Protein AF-A0A5C5RIX7-F1 (afdb_monomer_lite)

Structure (mmCIF, N/CA/C/O backbone):
data_AF-A0A5C5RIX7-F1
#
_entry.id   AF-A0A5C5RIX7-F1
#
loop_
_atom_site.group_PDB
_atom_site.id
_atom_site.type_symbol
_atom_site.label_atom_id
_atom_site.label_alt_id
_atom_site.label_comp_id
_atom_site.label_asym_id
_atom_site.label_entity_id
_atom_site.label_seq_id
_atom_site.pdbx_PDB_ins_code
_atom_site.Cartn_x
_atom_site.Cartn_y
_atom_site.Cartn_z
_atom_site.occupancy
_atom_site.B_iso_or_equiv
_atom_site.auth_seq_id
_atom_site.auth_comp_id
_atom_site.auth_asym_id
_atom_site.auth_atom_id
_atom_site.pdbx_PDB_model_num
ATOM 1 N N . MET A 1 1 ? 21.013 -7.146 -62.396 1.00 49.41 1 MET A N 1
ATOM 2 C CA . MET A 1 1 ? 21.460 -7.241 -60.988 1.00 49.41 1 MET A CA 1
ATOM 3 C C . MET A 1 1 ? 20.274 -7.700 -60.151 1.00 49.41 1 MET A C 1
ATOM 5 O O . MET A 1 1 ? 19.228 -7.069 -60.210 1.00 49.41 1 MET A O 1
ATOM 9 N N . GLY A 1 2 ? 20.377 -8.881 -59.536 1.00 48.41 2 GLY A N 1
ATOM 10 C CA . GLY A 1 2 ? 19.236 -9.645 -59.020 1.00 48.41 2 GLY A CA 1
ATOM 11 C C . GLY A 1 2 ? 18.744 -9.184 -57.647 1.00 48.41 2 GLY A C 1
ATOM 12 O O . GLY A 1 2 ? 19.539 -8.945 -56.745 1.00 48.41 2 GLY A O 1
ATOM 13 N N . ARG A 1 3 ? 17.417 -9.121 -57.486 1.00 52.44 3 ARG A N 1
ATOM 14 C CA . ARG A 1 3 ? 16.701 -8.809 -56.233 1.00 52.44 3 ARG A CA 1
ATOM 15 C C . ARG A 1 3 ? 17.032 -9.740 -55.051 1.00 52.44 3 ARG A C 1
ATOM 17 O O . ARG A 1 3 ? 16.688 -9.390 -53.929 1.00 52.44 3 ARG A O 1
ATOM 24 N N . SER A 1 4 ? 17.675 -10.890 -55.273 1.00 54.81 4 SER A N 1
ATOM 25 C CA . SER A 1 4 ? 17.966 -11.884 -54.227 1.00 54.81 4 SER A CA 1
ATOM 26 C C . SER A 1 4 ? 19.032 -11.425 -53.226 1.00 54.81 4 SER A C 1
ATOM 28 O O . SER A 1 4 ? 18.820 -11.543 -52.026 1.00 54.81 4 SER A O 1
ATOM 30 N N . GLY A 1 5 ? 20.125 -10.799 -53.679 1.00 56.47 5 GLY A N 1
ATOM 31 C CA . GLY A 1 5 ? 21.236 -10.425 -52.786 1.00 56.47 5 GLY A CA 1
ATOM 32 C C . GLY A 1 5 ? 20.911 -9.309 -51.782 1.00 56.47 5 GLY A C 1
ATOM 33 O O . GLY A 1 5 ? 21.536 -9.216 -50.725 1.00 56.47 5 GLY A O 1
ATOM 34 N N . TRP A 1 6 ? 19.916 -8.468 -52.084 1.00 55.44 6 TRP A N 1
ATOM 35 C CA . TRP A 1 6 ? 19.478 -7.394 -51.186 1.00 55.44 6 TRP A CA 1
ATOM 36 C C . TRP A 1 6 ? 18.679 -7.936 -49.995 1.00 55.44 6 TRP A C 1
ATOM 38 O O . TRP A 1 6 ? 18.907 -7.514 -48.862 1.00 55.44 6 TRP A O 1
ATOM 48 N N . TRP A 1 7 ? 17.805 -8.919 -50.237 1.00 57.03 7 TRP A N 1
ATOM 49 C CA . TRP A 1 7 ? 17.021 -9.573 -49.189 1.00 57.03 7 TRP A CA 1
ATOM 50 C C . TRP A 1 7 ? 17.900 -10.368 -48.227 1.00 57.03 7 TRP A C 1
ATOM 52 O O . TRP A 1 7 ? 17.746 -10.205 -47.020 1.00 57.03 7 TRP A O 1
ATOM 62 N N . ASP A 1 8 ? 18.865 -11.137 -48.736 1.00 65.06 8 ASP A N 1
ATOM 63 C CA . ASP A 1 8 ? 19.775 -11.929 -47.897 1.00 65.06 8 ASP A CA 1
ATOM 64 C C . ASP A 1 8 ? 20.652 -11.041 -47.000 1.00 65.06 8 ASP A C 1
ATOM 66 O O . ASP A 1 8 ? 20.844 -11.331 -45.819 1.00 65.06 8 ASP A O 1
ATOM 70 N N . SER A 1 9 ? 21.111 -9.899 -47.525 1.00 62.12 9 SER A N 1
ATOM 71 C CA . SER A 1 9 ? 21.888 -8.915 -46.757 1.00 62.12 9 SER A CA 1
ATOM 72 C C . SER A 1 9 ? 21.046 -8.231 -45.671 1.00 62.12 9 SER A C 1
ATOM 74 O O . SER A 1 9 ? 21.524 -8.005 -44.559 1.00 62.12 9 SER A O 1
ATOM 76 N N . TYR A 1 10 ? 19.780 -7.922 -45.969 1.00 62.81 10 TYR A N 1
ATOM 77 C CA . TYR A 1 10 ? 18.851 -7.308 -45.020 1.00 62.81 10 TYR A CA 1
ATOM 78 C C . TYR A 1 10 ? 18.442 -8.279 -43.904 1.00 62.81 10 TYR A C 1
ATOM 80 O O . TYR A 1 10 ? 18.420 -7.905 -42.730 1.00 62.81 10 TYR A O 1
ATOM 88 N N . LEU A 1 11 ? 18.177 -9.543 -44.245 1.00 66.38 11 LEU A N 1
ATOM 89 C CA . LEU A 1 11 ? 17.874 -10.612 -43.290 1.00 66.38 11 LEU A CA 1
ATOM 90 C C . LEU A 1 11 ? 19.074 -10.913 -42.389 1.00 66.38 11 LEU A C 1
ATOM 92 O O . LEU A 1 11 ? 18.909 -10.987 -41.171 1.00 66.38 11 LEU A O 1
ATOM 96 N N . ALA A 1 12 ? 20.280 -11.008 -42.958 1.00 66.25 12 ALA A N 1
ATOM 97 C CA . ALA A 1 12 ? 21.508 -11.190 -42.190 1.00 66.25 12 ALA A CA 1
ATOM 98 C C . ALA A 1 12 ? 21.752 -10.010 -41.237 1.00 66.25 12 ALA A C 1
ATOM 100 O O . ALA A 1 12 ? 21.979 -10.224 -40.049 1.00 66.25 12 ALA A O 1
ATOM 101 N N . GLY A 1 13 ? 21.614 -8.768 -41.717 1.00 64.25 13 GLY A N 1
ATOM 102 C CA . GLY A 1 13 ? 21.725 -7.573 -40.877 1.00 64.25 13 GLY A CA 1
ATOM 103 C C . GLY A 1 13 ? 20.692 -7.549 -39.747 1.00 64.25 13 GLY A C 1
ATOM 104 O O . GLY A 1 13 ? 21.029 -7.268 -38.602 1.00 64.25 13 GLY A O 1
ATOM 105 N N . THR A 1 14 ? 19.447 -7.930 -40.039 1.00 63.69 14 THR A N 1
ATOM 106 C CA . THR A 1 14 ? 18.358 -7.972 -39.051 1.00 63.69 14 THR A CA 1
ATOM 107 C C . THR A 1 14 ? 18.577 -9.064 -37.999 1.00 63.69 14 THR A C 1
ATOM 109 O O . THR A 1 14 ? 18.371 -8.826 -36.809 1.00 63.69 14 THR A O 1
ATOM 112 N N . LEU A 1 15 ? 19.047 -10.251 -38.395 1.00 69.19 15 LEU A N 1
ATOM 113 C CA . LEU A 1 15 ? 19.369 -11.346 -37.473 1.00 69.19 15 LEU A CA 1
ATOM 114 C C . LEU A 1 15 ? 20.568 -11.016 -36.578 1.00 69.19 15 LEU A C 1
ATOM 116 O O . LEU A 1 15 ? 20.541 -11.329 -35.387 1.00 69.19 15 LEU A O 1
ATOM 120 N N . VAL A 1 16 ? 21.574 -10.322 -37.117 1.00 67.88 16 VAL A N 1
ATOM 121 C CA . VAL A 1 16 ? 22.722 -9.816 -36.348 1.00 67.88 16 VAL A CA 1
ATOM 122 C C . VAL A 1 16 ? 22.294 -8.768 -35.310 1.00 67.88 16 VAL A C 1
ATOM 124 O O . VAL A 1 16 ? 22.992 -8.596 -34.319 1.00 67.88 16 VAL A O 1
ATOM 127 N N . VAL A 1 17 ? 21.137 -8.109 -35.466 1.00 64.56 17 VAL A N 1
ATOM 128 C CA . VAL A 1 17 ? 20.549 -7.229 -34.431 1.00 64.56 17 VAL A CA 1
ATOM 129 C C . VAL A 1 17 ? 19.727 -8.021 -33.432 1.00 64.56 17 VAL A C 1
ATOM 131 O O . VAL A 1 17 ? 19.936 -7.926 -32.223 1.00 64.56 17 VAL A O 1
ATOM 134 N N . LEU A 1 18 ? 18.766 -8.793 -33.937 1.00 67.44 18 LEU A N 1
ATOM 135 C CA . LEU A 1 18 ? 17.777 -9.453 -33.100 1.00 67.44 18 LEU A CA 1
ATOM 136 C C . LEU A 1 18 ? 18.427 -10.472 -32.172 1.00 67.44 18 LEU A C 1
ATOM 138 O O . LEU A 1 18 ? 18.053 -10.527 -31.006 1.00 67.44 18 LEU A O 1
ATOM 142 N N . ALA A 1 19 ? 19.418 -11.238 -32.637 1.00 71.44 19 ALA A N 1
ATOM 143 C CA . ALA A 1 19 ? 20.037 -12.269 -31.811 1.00 71.44 19 ALA A CA 1
ATOM 144 C C . ALA A 1 19 ? 20.790 -11.687 -30.591 1.00 71.44 19 ALA A C 1
ATOM 146 O O . ALA A 1 19 ? 20.476 -12.100 -29.474 1.00 71.44 19 ALA A O 1
ATOM 147 N N . PRO A 1 20 ? 21.694 -10.693 -30.717 1.00 68.19 20 PRO A N 1
ATOM 148 C CA . PRO A 1 20 ? 22.313 -10.048 -29.558 1.00 68.19 20 PRO A CA 1
ATOM 149 C C . PRO A 1 20 ? 21.317 -9.302 -28.675 1.00 68.19 20 PRO A C 1
ATOM 151 O O . PRO A 1 20 ? 21.419 -9.384 -27.454 1.00 68.19 20 PRO A O 1
ATOM 154 N N . THR A 1 21 ? 20.330 -8.604 -29.250 1.00 68.38 21 THR A N 1
ATOM 155 C CA . THR A 1 21 ? 19.303 -7.922 -28.450 1.00 68.38 21 THR A CA 1
ATOM 156 C C . THR A 1 21 ? 18.491 -8.925 -27.633 1.00 68.38 21 THR A C 1
ATOM 158 O O . THR A 1 21 ? 18.310 -8.722 -26.436 1.00 68.38 21 THR A O 1
ATOM 161 N N . LEU A 1 22 ? 18.067 -10.041 -28.230 1.00 72.50 22 LEU A N 1
ATOM 162 C CA . LEU A 1 22 ? 17.370 -11.118 -27.525 1.00 72.50 22 LEU A CA 1
ATOM 163 C C . LEU A 1 22 ? 18.266 -11.807 -26.493 1.00 72.50 22 LEU A C 1
ATOM 165 O O . LEU A 1 22 ? 17.773 -12.161 -25.428 1.00 72.50 22 LEU A O 1
ATOM 169 N N . LEU A 1 23 ? 19.569 -11.953 -26.751 1.00 73.75 23 LEU A N 1
ATOM 170 C CA . LEU A 1 23 ? 20.523 -12.480 -25.772 1.00 73.75 23 LEU A CA 1
ATOM 171 C C . LEU A 1 23 ? 20.700 -11.535 -24.581 1.00 73.75 23 LEU A C 1
ATOM 173 O O . LEU A 1 23 ? 20.686 -11.998 -23.446 1.00 73.75 23 LEU A O 1
ATOM 177 N N . VAL A 1 24 ? 20.815 -10.224 -24.807 1.00 72.12 24 VAL A N 1
ATOM 178 C CA . VAL A 1 24 ? 20.926 -9.225 -23.731 1.00 72.12 24 VAL A CA 1
ATOM 179 C C . VAL A 1 24 ? 19.624 -9.143 -22.939 1.00 72.12 24 VAL A C 1
ATOM 181 O O . VAL A 1 24 ? 19.655 -9.195 -21.712 1.00 72.12 24 VAL A O 1
ATOM 184 N N . VAL A 1 25 ? 18.473 -9.082 -23.615 1.00 71.12 25 VAL A N 1
ATOM 185 C CA . VAL A 1 25 ? 17.152 -9.092 -22.967 1.00 71.12 25 VAL A CA 1
ATOM 186 C C . VAL A 1 25 ? 16.928 -10.405 -22.222 1.00 71.12 25 VAL A C 1
ATOM 188 O O . VAL A 1 25 ? 16.448 -10.382 -21.094 1.00 71.12 25 VAL A O 1
ATOM 191 N N . GLY A 1 26 ? 17.318 -11.541 -22.801 1.00 71.19 26 GLY A N 1
ATOM 192 C CA . GLY A 1 26 ? 17.216 -12.866 -22.195 1.00 71.19 26 GLY A CA 1
ATOM 193 C C . GLY A 1 26 ? 18.128 -13.031 -20.980 1.00 71.19 26 GLY A C 1
ATOM 194 O O . GLY A 1 26 ? 17.671 -13.483 -19.935 1.00 71.19 26 GLY A O 1
ATOM 195 N N . ALA A 1 27 ? 19.386 -12.593 -21.062 1.00 73.62 27 ALA A N 1
ATOM 196 C CA . ALA A 1 27 ? 20.323 -12.576 -19.940 1.00 73.62 27 ALA A CA 1
ATOM 197 C C . ALA A 1 27 ? 19.854 -11.622 -18.832 1.00 73.62 27 ALA A C 1
ATOM 199 O O . ALA A 1 27 ? 19.944 -11.940 -17.643 1.00 73.62 27 ALA A O 1
ATOM 200 N N . PHE A 1 28 ? 19.285 -10.474 -19.202 1.00 70.69 28 PHE A N 1
ATOM 201 C CA . PHE A 1 28 ? 18.696 -9.548 -18.247 1.00 70.69 28 PHE A CA 1
ATOM 202 C C . PHE A 1 28 ? 17.459 -10.147 -17.574 1.00 70.69 28 PHE A C 1
ATOM 204 O O . PHE A 1 28 ? 17.375 -10.165 -16.351 1.00 70.69 28 PHE A O 1
ATOM 211 N N . ALA A 1 29 ? 16.526 -10.711 -18.342 1.00 68.50 29 ALA A N 1
ATOM 212 C CA . ALA A 1 29 ? 15.344 -11.391 -17.822 1.00 68.50 29 ALA A CA 1
ATOM 213 C C . ALA A 1 29 ? 15.722 -12.587 -16.935 1.00 68.50 29 ALA A C 1
ATOM 215 O O . ALA A 1 29 ? 15.080 -12.829 -15.917 1.00 68.50 29 ALA A O 1
ATOM 216 N N . TRP A 1 30 ? 16.798 -13.304 -17.268 1.00 73.00 30 TRP A N 1
ATOM 217 C CA . TRP A 1 30 ? 17.323 -14.403 -16.462 1.00 73.00 30 TRP A CA 1
ATOM 218 C C . TRP A 1 30 ? 17.915 -13.923 -15.133 1.00 73.00 30 TRP A C 1
ATOM 220 O O . TRP A 1 30 ? 17.573 -14.450 -14.072 1.00 73.00 30 TRP A O 1
ATOM 230 N N . THR A 1 31 ? 18.771 -12.900 -15.165 1.00 71.56 31 THR A N 1
ATOM 231 C CA . THR A 1 31 ? 19.388 -12.326 -13.955 1.00 71.56 31 THR A CA 1
ATOM 232 C C . THR A 1 31 ? 18.359 -11.639 -13.057 1.00 71.56 31 THR A C 1
ATOM 234 O O . THR A 1 31 ? 18.471 -11.696 -11.833 1.00 71.56 31 THR A O 1
ATOM 237 N N . THR A 1 32 ? 17.298 -11.087 -13.646 1.00 65.44 32 THR A N 1
ATOM 238 C CA . THR A 1 32 ? 16.191 -10.423 -12.946 1.00 65.44 32 THR A CA 1
ATOM 239 C C . THR A 1 32 ? 14.940 -11.293 -12.815 1.00 65.44 32 THR A C 1
ATOM 241 O O . THR A 1 32 ? 13.888 -10.787 -12.450 1.00 65.44 32 THR A O 1
ATOM 244 N N . ARG A 1 33 ? 15.023 -12.619 -13.007 1.00 62.59 33 ARG A N 1
ATOM 245 C CA . ARG A 1 33 ? 13.853 -13.531 -13.042 1.00 62.59 33 ARG A CA 1
ATOM 246 C C . ARG A 1 33 ? 12.954 -13.515 -11.799 1.00 62.59 33 ARG A C 1
ATOM 248 O O . ARG A 1 33 ? 11.807 -13.944 -11.854 1.00 62.59 33 ARG A O 1
ATOM 255 N N . LYS A 1 34 ? 13.478 -13.058 -10.657 1.00 63.00 34 LYS A N 1
ATOM 256 C CA . LYS A 1 34 ? 12.719 -12.899 -9.399 1.00 63.00 34 LYS A CA 1
ATOM 257 C C . LYS A 1 34 ? 12.036 -11.529 -9.286 1.00 63.00 34 LYS A C 1
ATOM 259 O O . LYS A 1 34 ? 11.244 -11.286 -8.374 1.00 63.00 34 LYS A O 1
ATOM 264 N N . GLU A 1 35 ? 12.346 -10.612 -10.188 1.00 65.62 35 GLU A N 1
ATOM 265 C CA . GLU A 1 35 ? 11.815 -9.264 -10.236 1.00 65.62 35 GLU A CA 1
ATOM 266 C C . GLU A 1 35 ? 10.786 -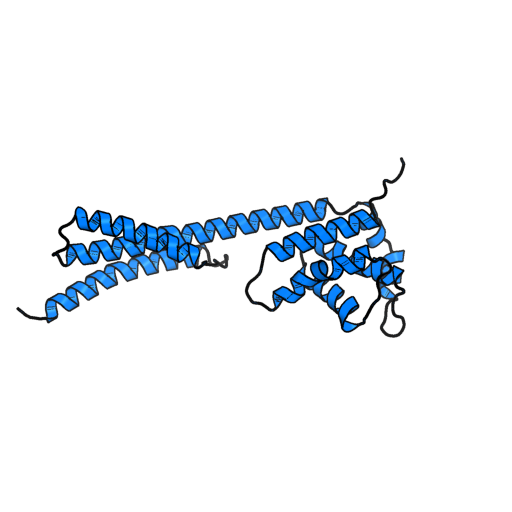9.171 -11.360 1.00 65.62 35 GLU A C 1
ATOM 268 O O . GLU A 1 35 ? 11.110 -9.236 -12.541 1.00 65.62 35 GLU A O 1
ATOM 273 N N . ARG A 1 36 ? 9.506 -9.027 -10.995 1.00 66.12 36 ARG A N 1
ATOM 274 C CA . ARG A 1 36 ? 8.450 -8.712 -11.962 1.00 66.12 36 ARG A CA 1
ATOM 275 C C . ARG A 1 36 ? 8.676 -7.288 -12.471 1.00 66.12 36 ARG A C 1
ATOM 277 O O . ARG A 1 36 ? 8.214 -6.326 -11.858 1.00 66.12 36 ARG A O 1
ATOM 284 N N . LEU A 1 37 ? 9.448 -7.156 -13.545 1.00 67.31 37 LEU A N 1
ATOM 285 C CA . LEU A 1 37 ? 9.661 -5.886 -14.224 1.00 67.31 37 LEU A CA 1
ATOM 286 C C . LEU A 1 37 ? 8.336 -5.418 -14.813 1.00 67.31 37 LEU A C 1
ATOM 288 O O . LEU A 1 37 ? 7.664 -6.148 -15.538 1.00 67.31 37 LEU A O 1
ATOM 292 N N . GLN A 1 38 ? 7.965 -4.186 -14.494 1.00 69.12 38 GLN A N 1
ATOM 293 C CA . GLN A 1 38 ? 6.824 -3.529 -15.106 1.00 69.12 38 GLN A CA 1
ATOM 294 C C . GLN A 1 38 ? 7.376 -2.520 -16.102 1.00 69.12 38 GLN A C 1
ATOM 296 O O . GLN A 1 38 ? 7.988 -1.528 -15.697 1.00 69.12 38 GLN A O 1
ATOM 301 N N . LEU A 1 39 ? 7.200 -2.775 -17.395 1.00 69.69 39 LEU A N 1
ATOM 302 C CA . LEU A 1 39 ? 7.481 -1.798 -18.445 1.00 69.69 39 LEU A CA 1
ATOM 303 C C . LEU A 1 39 ? 6.286 -0.852 -18.552 1.00 69.69 39 LEU A C 1
ATOM 305 O O . LEU A 1 39 ? 5.154 -1.302 -18.717 1.00 69.69 39 LEU A O 1
ATOM 309 N N . ARG A 1 40 ? 6.525 0.458 -18.438 1.00 76.94 40 ARG A N 1
ATOM 310 C CA . ARG A 1 40 ? 5.489 1.466 -18.686 1.00 76.94 40 ARG A CA 1
ATOM 311 C C . ARG A 1 40 ? 5.590 1.959 -20.130 1.00 76.94 40 ARG A C 1
ATOM 313 O O . ARG A 1 40 ? 6.703 2.025 -20.655 1.00 76.94 40 ARG A O 1
ATOM 320 N N . PRO A 1 41 ? 4.479 2.405 -20.745 1.00 78.00 41 PRO A N 1
ATOM 321 C CA . PRO A 1 41 ? 4.509 3.024 -22.072 1.00 78.00 41 PRO A CA 1
ATOM 322 C C . PRO A 1 41 ? 5.520 4.175 -22.175 1.00 78.00 41 PRO A C 1
ATOM 324 O O . PRO A 1 41 ? 6.204 4.315 -23.182 1.00 78.00 41 PRO A O 1
ATOM 327 N N . SER A 1 42 ? 5.698 4.951 -21.101 1.00 79.31 42 SER A N 1
ATOM 328 C CA . SER A 1 42 ? 6.682 6.037 -21.057 1.00 79.31 42 SER A CA 1
ATOM 329 C C . SER A 1 42 ? 8.137 5.568 -21.126 1.00 79.31 42 SER A C 1
ATOM 331 O O . SER A 1 42 ? 8.978 6.309 -21.627 1.00 79.31 42 SER A O 1
ATOM 333 N N . ASP A 1 43 ? 8.454 4.352 -20.668 1.00 79.62 43 ASP A N 1
ATOM 334 C CA . ASP A 1 43 ? 9.803 3.801 -20.819 1.00 79.62 43 ASP A CA 1
ATOM 335 C C . ASP A 1 43 ? 10.073 3.475 -22.289 1.00 79.62 43 ASP A C 1
ATOM 337 O O . ASP A 1 43 ? 11.151 3.790 -22.786 1.00 79.62 43 ASP A O 1
ATOM 341 N N . VAL A 1 44 ? 9.073 2.917 -22.986 1.00 78.56 44 VAL A N 1
ATOM 342 C CA . VAL A 1 44 ? 9.127 2.614 -24.426 1.00 78.56 44 VAL A CA 1
ATOM 343 C C . VAL A 1 44 ? 9.344 3.893 -25.228 1.00 78.56 44 VAL A C 1
ATOM 345 O O . VAL A 1 44 ? 10.284 3.972 -26.014 1.00 78.56 44 VAL A O 1
ATOM 348 N N . VAL A 1 45 ? 8.515 4.913 -24.985 1.00 84.25 45 VAL A N 1
ATOM 349 C CA . VAL A 1 45 ? 8.602 6.204 -25.683 1.00 84.25 45 VAL A CA 1
ATOM 350 C C . VAL A 1 45 ? 9.960 6.862 -25.452 1.00 84.25 45 VAL A C 1
ATOM 352 O O . VAL A 1 45 ? 10.564 7.351 -26.400 1.00 84.25 45 VAL A O 1
ATOM 355 N N . LEU A 1 46 ? 10.476 6.840 -24.220 1.00 86.81 46 LEU A N 1
ATOM 356 C CA . LEU A 1 46 ? 11.785 7.414 -23.916 1.00 86.81 46 LEU A CA 1
ATOM 357 C C . LEU A 1 46 ? 12.920 6.642 -24.602 1.00 86.81 46 LEU A C 1
ATOM 359 O O . LEU A 1 46 ? 13.787 7.258 -25.214 1.00 86.81 46 LEU A O 1
ATOM 363 N N . GLY A 1 47 ? 12.917 5.309 -24.509 1.00 85.88 47 GLY A N 1
ATOM 364 C CA . GLY A 1 47 ? 13.956 4.474 -25.107 1.00 85.88 47 GLY A CA 1
ATOM 365 C C . GLY A 1 47 ? 14.014 4.629 -26.622 1.00 85.88 47 GLY A C 1
ATOM 366 O O . GLY A 1 47 ? 15.067 4.959 -27.165 1.00 85.88 47 GLY A O 1
ATOM 367 N N . TYR A 1 48 ? 12.879 4.453 -27.301 1.00 84.12 48 TYR A N 1
ATOM 368 C CA . TYR A 1 48 ? 12.810 4.615 -28.753 1.00 84.12 48 TYR A CA 1
ATOM 369 C C . TYR A 1 48 ? 12.988 6.068 -29.190 1.00 84.12 48 TYR A C 1
ATOM 371 O O . TYR A 1 48 ? 13.601 6.300 -30.224 1.00 84.12 48 TYR A O 1
ATOM 379 N N . GLY A 1 49 ? 12.532 7.050 -28.409 1.00 85.38 49 GLY A N 1
ATOM 380 C CA . GLY A 1 49 ? 12.752 8.467 -28.701 1.00 85.38 49 GLY A CA 1
ATOM 381 C C . GLY A 1 49 ? 14.236 8.836 -28.690 1.00 85.38 49 GLY A C 1
ATOM 382 O O . GLY A 1 49 ? 14.738 9.411 -29.653 1.00 85.38 49 GLY A O 1
ATOM 383 N N . VAL A 1 50 ? 14.968 8.443 -27.641 1.00 87.81 50 VAL A N 1
ATOM 384 C CA . VAL A 1 50 ? 16.420 8.675 -27.554 1.00 87.81 50 VAL A CA 1
ATOM 385 C C . VAL A 1 50 ? 17.168 7.875 -28.622 1.00 87.81 50 VAL A C 1
ATOM 387 O O . VAL A 1 50 ? 18.045 8.417 -29.295 1.00 87.81 50 VAL A O 1
ATOM 390 N N . GLY A 1 51 ? 16.795 6.608 -28.825 1.00 86.00 51 GLY A N 1
ATOM 391 C CA . GLY A 1 51 ? 17.377 5.779 -29.876 1.00 86.00 51 GLY A CA 1
ATOM 392 C C . GLY A 1 51 ? 17.161 6.366 -31.272 1.00 86.00 51 GLY A C 1
ATOM 393 O O . GLY A 1 51 ? 18.077 6.318 -32.091 1.00 86.00 51 GLY A O 1
ATOM 394 N N . LEU A 1 52 ? 16.000 6.972 -31.538 1.00 84.50 52 LEU A N 1
ATOM 395 C CA . LEU A 1 52 ? 15.680 7.595 -32.822 1.00 84.50 52 LEU A CA 1
ATOM 396 C C . LEU A 1 52 ? 16.546 8.828 -33.059 1.00 84.50 52 LEU A C 1
ATOM 398 O O . LEU A 1 52 ? 17.148 8.939 -34.120 1.00 84.50 52 LEU A O 1
ATOM 402 N N . VAL A 1 53 ? 16.667 9.714 -32.066 1.00 87.69 53 VAL A N 1
ATOM 403 C CA . VAL A 1 53 ? 17.527 10.904 -32.163 1.00 87.69 53 VAL A CA 1
ATOM 404 C C . VAL A 1 53 ? 18.975 10.508 -32.450 1.00 87.69 53 VAL A C 1
ATOM 406 O O . VAL A 1 53 ? 19.589 11.050 -33.364 1.00 87.69 53 VAL A O 1
ATOM 409 N N . ILE A 1 54 ? 19.515 9.527 -31.722 1.00 85.56 54 ILE A N 1
ATOM 410 C CA . ILE A 1 54 ? 20.904 9.087 -31.916 1.00 85.56 54 ILE A CA 1
ATOM 411 C C . ILE A 1 54 ? 21.087 8.402 -33.276 1.00 85.56 54 ILE A C 1
ATOM 413 O O . ILE A 1 54 ? 22.093 8.627 -33.946 1.00 85.56 54 ILE A O 1
ATOM 417 N N . SER A 1 55 ? 20.103 7.622 -33.724 1.00 81.81 55 SER A N 1
ATOM 418 C CA . SER A 1 55 ? 20.146 6.990 -35.048 1.00 81.81 55 SER A CA 1
ATOM 419 C C . SER A 1 55 ? 20.087 8.025 -36.171 1.00 81.81 55 SER A C 1
ATOM 421 O O . SER A 1 55 ? 20.821 7.903 -37.145 1.00 81.81 55 SER A O 1
ATOM 423 N N . LEU A 1 56 ? 19.282 9.082 -36.021 1.00 81.25 56 LEU A N 1
ATOM 424 C CA . LEU A 1 56 ? 19.237 10.197 -36.969 1.00 81.25 56 LEU A CA 1
ATOM 425 C C . LEU A 1 56 ? 20.573 10.944 -37.027 1.00 81.25 56 LEU A C 1
ATOM 427 O O . LEU A 1 56 ? 21.030 11.273 -38.114 1.00 81.25 56 LEU A O 1
ATOM 431 N N . LEU A 1 57 ? 21.240 11.163 -35.891 1.00 83.44 57 LEU A N 1
ATOM 432 C CA . LEU A 1 57 ? 22.587 11.746 -35.875 1.00 83.44 57 LEU A CA 1
ATOM 433 C C . LEU A 1 57 ? 23.605 10.857 -36.606 1.00 83.44 57 LEU A C 1
ATOM 435 O O . LEU A 1 57 ? 24.449 11.367 -37.336 1.00 83.44 57 LEU A O 1
ATOM 439 N N . LEU A 1 58 ? 23.495 9.535 -36.465 1.00 80.06 58 LEU A N 1
ATOM 440 C CA . LEU A 1 58 ? 24.324 8.570 -37.190 1.00 80.06 58 LEU A CA 1
ATOM 441 C C . LEU A 1 58 ? 24.105 8.613 -38.707 1.00 80.06 58 LEU A C 1
ATOM 443 O O . LEU A 1 58 ? 25.084 8.549 -39.443 1.00 80.06 58 LEU A O 1
ATOM 447 N N . VAL A 1 59 ? 22.863 8.794 -39.170 1.00 76.81 59 VAL A N 1
ATOM 448 C CA . VAL A 1 59 ? 22.523 8.991 -40.596 1.00 76.81 59 VAL A CA 1
ATOM 449 C C . VAL A 1 59 ? 23.235 10.208 -41.195 1.00 76.81 59 VAL A C 1
ATOM 451 O O . VAL A 1 59 ? 23.588 10.192 -42.369 1.00 76.81 59 VAL A O 1
ATOM 454 N N . PHE A 1 60 ? 23.467 11.267 -40.413 1.00 76.81 60 PHE A N 1
ATOM 455 C CA . PHE A 1 60 ? 24.204 12.443 -40.893 1.00 76.81 60 PHE A CA 1
ATOM 456 C C . PHE A 1 60 ? 25.719 12.214 -40.991 1.00 76.81 60 PHE A C 1
ATOM 458 O O . PHE A 1 60 ? 26.397 12.953 -41.701 1.00 76.81 60 PHE A O 1
ATOM 465 N N . VAL A 1 61 ? 26.254 11.216 -40.282 1.00 78.00 61 VAL A N 1
ATOM 466 C CA . VAL A 1 61 ? 27.695 10.911 -40.227 1.00 78.00 61 VAL A CA 1
ATOM 467 C C . VAL A 1 61 ? 28.072 9.758 -41.164 1.00 78.00 61 VAL A C 1
ATOM 469 O O . VAL A 1 61 ? 29.185 9.722 -41.683 1.00 78.00 61 VAL A O 1
ATOM 472 N N . VAL A 1 62 ? 27.159 8.814 -41.388 1.00 72.94 62 VAL A N 1
ATOM 473 C CA . VAL A 1 62 ? 27.361 7.606 -42.196 1.00 72.94 62 VAL A CA 1
ATOM 474 C C . VAL A 1 62 ? 26.513 7.715 -43.454 1.00 72.94 62 VAL A C 1
ATOM 476 O O . VAL A 1 62 ? 25.316 7.943 -43.334 1.00 72.94 62 VAL A O 1
ATOM 479 N N . ASP A 1 63 ? 27.101 7.510 -44.639 1.00 70.31 63 ASP A N 1
ATOM 480 C CA . ASP A 1 63 ? 26.371 7.577 -45.913 1.00 70.31 63 ASP A CA 1
ATOM 481 C C . ASP A 1 63 ? 25.122 6.666 -45.886 1.00 70.31 63 ASP A C 1
ATOM 483 O O . ASP A 1 63 ? 25.241 5.426 -45.896 1.00 70.31 63 ASP A O 1
ATOM 487 N N . PRO A 1 64 ? 23.915 7.260 -45.840 1.00 61.50 64 PRO A N 1
ATOM 488 C CA . PRO A 1 64 ? 22.687 6.516 -45.626 1.00 61.50 64 PRO A CA 1
ATOM 489 C C . PRO A 1 64 ? 22.234 5.752 -46.865 1.00 61.50 64 PRO A C 1
ATOM 491 O O . PRO A 1 64 ? 21.335 4.925 -46.756 1.00 61.50 64 PRO A O 1
ATOM 494 N N . GLN A 1 65 ? 22.849 5.983 -48.030 1.00 67.62 65 GLN A N 1
ATOM 495 C CA . GLN A 1 65 ? 22.498 5.263 -49.257 1.00 67.62 65 GLN A CA 1
ATOM 496 C C . GLN A 1 65 ? 23.076 3.844 -49.305 1.00 67.62 65 GLN A C 1
ATOM 498 O O . GLN A 1 65 ? 22.749 3.061 -50.200 1.00 67.62 65 GLN A O 1
ATOM 503 N N . THR A 1 66 ? 23.905 3.477 -48.327 1.00 71.81 66 THR A N 1
ATOM 504 C CA . THR A 1 66 ? 24.445 2.125 -48.208 1.00 71.81 66 THR A CA 1
ATOM 505 C C . THR A 1 66 ? 23.504 1.222 -47.406 1.00 71.81 66 THR A C 1
ATOM 507 O O . THR A 1 66 ? 22.926 1.613 -46.390 1.00 71.81 66 THR A O 1
ATOM 510 N N . SER A 1 67 ? 23.387 -0.044 -47.815 1.00 67.19 67 SER A N 1
ATOM 511 C CA . SER A 1 67 ? 22.686 -1.080 -47.035 1.00 67.19 67 SER A CA 1
ATOM 512 C C . SER A 1 67 ? 23.256 -1.218 -45.616 1.00 67.19 67 SER A C 1
ATOM 514 O O . SER A 1 67 ? 22.519 -1.515 -44.675 1.00 67.19 67 SER A O 1
ATOM 516 N N . PHE A 1 68 ? 24.552 -0.935 -45.458 1.00 68.69 68 PHE A N 1
ATOM 517 C CA . PHE A 1 68 ? 25.238 -0.854 -44.174 1.00 68.69 68 PHE A CA 1
ATOM 518 C C . PHE A 1 68 ? 24.717 0.293 -43.294 1.00 68.69 68 PHE A C 1
ATOM 520 O O . PHE A 1 68 ? 24.428 0.059 -42.123 1.00 68.69 68 PHE A O 1
ATOM 527 N N . GLY A 1 69 ? 24.529 1.498 -43.844 1.00 69.38 69 GLY A N 1
ATOM 528 C CA . GLY A 1 69 ? 24.003 2.654 -43.109 1.00 69.38 69 GLY A CA 1
ATOM 529 C C . GLY A 1 69 ? 22.608 2.399 -42.529 1.00 69.38 69 GLY A C 1
ATOM 530 O O . GLY A 1 69 ? 22.371 2.639 -41.344 1.00 69.38 69 GLY A O 1
ATOM 531 N N . HIS A 1 70 ? 21.704 1.809 -43.317 1.00 70.06 70 HIS A N 1
ATOM 532 C CA . HIS A 1 70 ? 20.368 1.425 -42.843 1.00 70.06 70 HIS A CA 1
ATOM 533 C C . HIS A 1 70 ? 20.397 0.357 -41.740 1.00 70.06 70 HIS A C 1
ATOM 535 O O . HIS A 1 70 ? 19.672 0.476 -40.743 1.00 70.06 70 HIS A O 1
ATOM 541 N N . ALA A 1 71 ? 21.232 -0.675 -41.899 1.00 70.12 71 ALA A N 1
ATOM 542 C CA . ALA A 1 71 ? 21.399 -1.710 -40.886 1.00 70.12 71 ALA A CA 1
ATOM 543 C C . ALA A 1 71 ? 21.953 -1.114 -39.585 1.00 70.12 71 ALA A C 1
ATOM 545 O O . ALA A 1 71 ? 21.346 -1.306 -38.533 1.00 70.12 71 ALA A O 1
ATOM 546 N N . ALA A 1 72 ? 23.028 -0.319 -39.665 1.00 72.19 72 ALA A N 1
ATOM 547 C CA . ALA A 1 72 ? 23.660 0.343 -38.526 1.00 72.19 72 ALA A CA 1
ATOM 548 C C . ALA A 1 72 ? 22.666 1.214 -37.744 1.00 72.19 72 ALA A C 1
ATOM 550 O O . ALA A 1 72 ? 22.545 1.059 -36.531 1.00 72.19 72 ALA A O 1
ATOM 551 N N . CYS A 1 73 ? 21.874 2.045 -38.427 1.00 75.69 73 CYS A N 1
ATOM 552 C CA . CYS A 1 73 ? 20.875 2.897 -37.774 1.00 75.69 73 CYS A CA 1
ATOM 553 C C . CYS A 1 73 ? 19.792 2.081 -37.057 1.00 75.69 73 CYS A C 1
ATOM 555 O O . CYS A 1 73 ? 19.407 2.398 -35.933 1.00 75.69 73 CYS A O 1
ATOM 557 N N . THR A 1 74 ? 19.334 0.990 -37.673 1.00 73.88 74 THR A N 1
ATOM 558 C CA . THR A 1 74 ? 18.339 0.101 -37.060 1.00 73.88 74 THR A CA 1
ATOM 559 C C . THR A 1 74 ? 18.922 -0.647 -35.856 1.00 73.88 74 THR A C 1
ATOM 561 O O . THR A 1 74 ? 18.228 -0.806 -34.846 1.00 73.88 74 THR A O 1
ATOM 564 N N . MET A 1 75 ? 20.197 -1.065 -35.910 1.00 74.75 75 MET A N 1
ATOM 565 C CA . MET A 1 75 ? 20.877 -1.667 -34.754 1.00 74.75 75 MET A CA 1
ATOM 566 C C . MET A 1 75 ? 20.949 -0.663 -33.605 1.00 74.75 75 MET A C 1
ATOM 568 O O . MET A 1 75 ? 20.557 -0.971 -32.479 1.00 74.75 75 MET A O 1
ATOM 572 N N . THR A 1 76 ? 21.432 0.546 -33.895 1.00 79.81 76 THR A N 1
ATOM 573 C CA . THR A 1 76 ? 21.665 1.577 -32.889 1.00 79.81 76 THR A CA 1
ATOM 574 C C . THR A 1 76 ? 20.370 1.987 -32.201 1.00 79.81 76 THR A C 1
ATOM 576 O O . THR A 1 76 ? 20.344 2.059 -30.972 1.00 79.81 76 THR A O 1
ATOM 579 N N . LEU A 1 77 ? 19.276 2.147 -32.953 1.00 81.88 77 LEU A N 1
ATOM 580 C CA . LEU A 1 77 ? 17.950 2.421 -32.401 1.00 81.88 77 LEU A CA 1
ATOM 581 C C . LEU A 1 77 ? 17.545 1.379 -31.354 1.00 81.88 77 LEU A C 1
ATOM 583 O O . LEU A 1 77 ? 17.203 1.738 -30.229 1.00 81.88 77 LEU A O 1
ATOM 587 N N . ASN A 1 78 ? 17.602 0.093 -31.713 1.00 79.38 78 ASN A N 1
ATOM 588 C CA . ASN A 1 78 ? 17.144 -0.994 -30.847 1.00 79.38 78 ASN A CA 1
ATOM 589 C C . ASN A 1 78 ? 18.043 -1.177 -29.622 1.00 79.38 78 ASN A C 1
ATOM 591 O O . ASN A 1 78 ? 17.543 -1.323 -28.506 1.00 79.38 78 ASN A O 1
ATOM 595 N N . VAL A 1 79 ? 19.365 -1.131 -29.810 1.00 81.94 79 VAL A N 1
ATOM 596 C CA . VAL A 1 79 ? 20.335 -1.268 -28.715 1.00 81.94 79 VAL A CA 1
ATOM 597 C C . VAL A 1 79 ? 20.162 -0.142 -27.700 1.00 81.94 79 VAL A C 1
ATOM 599 O O . VAL A 1 79 ? 20.113 -0.406 -26.499 1.00 81.94 79 VAL A O 1
ATOM 602 N N . ILE A 1 80 ? 20.005 1.100 -28.163 1.00 83.44 80 ILE A N 1
ATOM 603 C CA . ILE A 1 80 ? 19.793 2.251 -27.281 1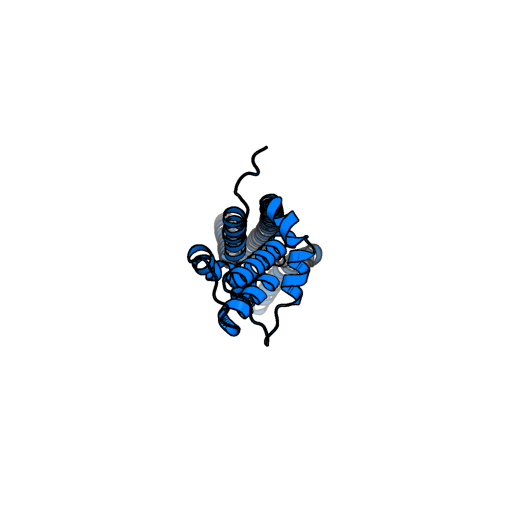.00 83.44 80 ILE A CA 1
ATOM 604 C C . ILE A 1 80 ? 18.427 2.170 -26.605 1.00 83.44 80 ILE A C 1
ATOM 606 O O . ILE A 1 80 ? 18.338 2.359 -25.391 1.00 83.44 80 ILE A O 1
ATOM 610 N N . ALA A 1 81 ? 17.369 1.849 -27.355 1.00 83.12 81 ALA A N 1
ATOM 611 C CA . ALA A 1 81 ? 16.025 1.761 -26.802 1.00 83.12 81 ALA A CA 1
ATOM 612 C C . ALA A 1 81 ? 15.954 0.731 -25.671 1.00 83.12 81 ALA A C 1
ATOM 614 O O . ALA A 1 81 ? 15.554 1.067 -24.555 1.00 83.12 81 ALA A O 1
ATOM 615 N N . VAL A 1 82 ? 16.430 -0.492 -25.913 1.00 80.44 82 VAL A N 1
ATOM 616 C CA . VAL A 1 82 ? 16.475 -1.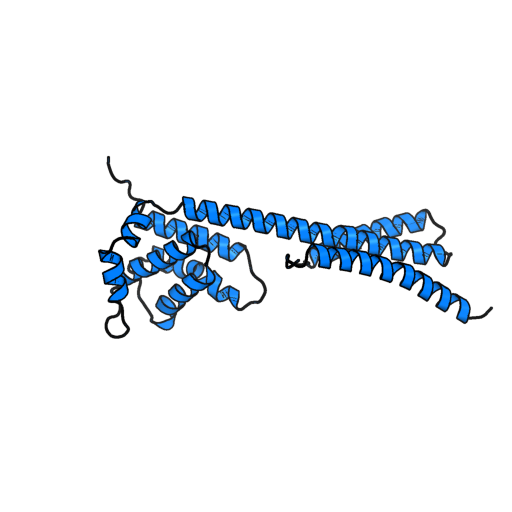555 -24.902 1.00 80.44 82 VAL A CA 1
ATOM 617 C C . VAL A 1 82 ? 17.424 -1.192 -23.758 1.00 80.44 82 VAL A C 1
ATOM 619 O O . VAL A 1 82 ? 17.058 -1.350 -22.590 1.00 80.44 82 VAL A O 1
ATOM 622 N N . GLY A 1 83 ? 18.602 -0.646 -24.078 1.00 81.56 83 GLY A N 1
ATOM 623 C CA . GLY A 1 83 ? 19.609 -0.206 -23.110 1.00 81.56 83 GLY A CA 1
ATOM 624 C C . GLY A 1 83 ? 19.129 0.900 -22.166 1.00 81.56 83 GLY A C 1
ATOM 625 O O . GLY A 1 83 ? 19.659 1.029 -21.068 1.00 81.56 83 GLY A O 1
ATOM 626 N N . ILE A 1 84 ? 18.095 1.656 -22.538 1.00 85.31 84 ILE A N 1
ATOM 627 C CA . ILE A 1 84 ? 17.455 2.658 -21.675 1.00 85.31 84 ILE A CA 1
ATOM 628 C C . ILE A 1 84 ? 16.234 2.070 -20.962 1.00 85.31 84 ILE A C 1
ATOM 630 O O . ILE A 1 84 ? 16.108 2.198 -19.741 1.00 85.31 84 ILE A O 1
ATOM 634 N N . MET A 1 85 ? 15.333 1.421 -21.705 1.00 84.56 85 MET A N 1
ATOM 635 C CA . MET A 1 85 ? 14.055 0.906 -21.199 1.00 84.56 85 MET A CA 1
ATOM 636 C C . MET A 1 85 ? 14.240 -0.057 -20.031 1.00 84.56 85 MET A C 1
ATOM 638 O O . MET A 1 85 ? 13.585 0.069 -18.992 1.00 84.56 85 MET A O 1
ATOM 642 N N . VAL A 1 86 ? 15.136 -1.024 -20.213 1.00 81.56 86 VAL A N 1
ATOM 643 C CA . VAL A 1 86 ? 15.295 -2.155 -19.306 1.00 81.56 86 VAL A CA 1
ATOM 644 C C . VAL A 1 86 ? 15.933 -1.718 -17.977 1.00 81.56 86 VAL A C 1
ATOM 646 O O . VAL A 1 86 ? 15.305 -1.934 -16.933 1.00 81.56 86 VAL A O 1
ATOM 649 N N . PRO A 1 87 ? 17.083 -1.007 -17.956 1.00 82.94 87 PRO A N 1
ATOM 650 C CA . PRO A 1 87 ? 17.640 -0.481 -16.711 1.00 82.94 87 PRO A CA 1
ATOM 651 C C . PRO A 1 87 ? 16.702 0.497 -16.011 1.00 82.94 87 PRO A C 1
ATOM 653 O O . PRO A 1 87 ? 16.567 0.443 -14.791 1.00 82.94 87 PRO A O 1
ATOM 656 N N . ARG A 1 88 ? 16.004 1.365 -16.753 1.00 85.38 88 ARG A N 1
ATOM 657 C CA . ARG A 1 88 ? 15.059 2.320 -16.161 1.00 85.38 88 ARG A CA 1
ATOM 658 C C . ARG A 1 88 ? 13.904 1.616 -15.453 1.00 85.38 88 ARG A C 1
ATOM 660 O O . ARG A 1 88 ? 13.586 1.975 -14.318 1.00 85.38 88 ARG A O 1
ATOM 667 N N . SER A 1 89 ? 13.293 0.619 -16.096 1.00 81.44 89 SER A N 1
ATOM 668 C CA . SER A 1 89 ? 12.238 -0.197 -15.484 1.00 81.44 89 SER A CA 1
ATOM 669 C C . SER A 1 89 ? 12.752 -0.882 -14.216 1.00 81.44 89 SER A C 1
ATOM 671 O O . SER A 1 89 ? 12.125 -0.770 -13.162 1.00 81.44 89 SER A O 1
ATOM 673 N N . TYR A 1 90 ? 13.943 -1.480 -14.279 1.00 83.00 90 TYR A N 1
ATOM 674 C CA . TYR A 1 90 ? 14.588 -2.122 -13.136 1.00 83.00 90 TYR A CA 1
ATOM 675 C C . TYR A 1 90 ? 14.858 -1.158 -11.975 1.00 83.00 90 TYR A C 1
ATOM 677 O O . TYR A 1 90 ? 14.424 -1.409 -10.851 1.00 83.00 90 TYR A O 1
ATOM 685 N N . PHE A 1 91 ? 15.508 -0.016 -12.223 1.00 85.12 91 PHE A N 1
ATOM 686 C CA . PHE A 1 91 ? 15.790 0.970 -11.178 1.00 85.12 91 PHE A CA 1
ATOM 687 C C . PHE A 1 91 ? 14.515 1.550 -10.576 1.00 85.12 91 PHE A C 1
ATOM 689 O O . PHE A 1 91 ? 14.464 1.753 -9.363 1.00 85.12 91 PHE A O 1
ATOM 696 N N . ARG A 1 92 ? 13.467 1.765 -11.380 1.00 85.56 92 ARG A N 1
ATOM 697 C CA . ARG A 1 92 ? 12.160 2.187 -10.870 1.00 85.56 92 ARG A CA 1
ATOM 698 C C . ARG A 1 92 ? 11.550 1.122 -9.966 1.00 85.56 92 ARG A C 1
ATOM 700 O O . ARG A 1 92 ? 11.157 1.454 -8.854 1.00 85.56 92 ARG A O 1
ATOM 707 N N . THR A 1 93 ? 11.489 -0.135 -10.405 1.00 81.19 93 THR A N 1
ATOM 708 C CA . THR A 1 93 ? 10.938 -1.233 -9.596 1.00 81.19 93 THR A CA 1
ATOM 709 C C . THR A 1 93 ? 11.727 -1.414 -8.302 1.00 81.19 93 THR A C 1
ATOM 711 O O . THR A 1 93 ? 11.138 -1.576 -7.234 1.00 81.19 93 THR A O 1
ATOM 714 N N . ARG A 1 94 ? 13.057 -1.319 -8.358 1.00 83.62 94 ARG A N 1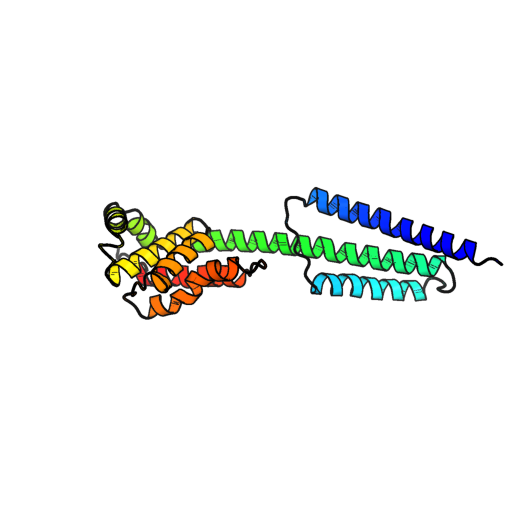
ATOM 715 C CA . ARG A 1 94 ? 13.924 -1.415 -7.180 1.00 83.62 94 ARG A CA 1
ATOM 716 C C . ARG A 1 94 ? 13.728 -0.248 -6.217 1.00 83.62 94 ARG A C 1
ATOM 718 O O . ARG A 1 94 ? 13.635 -0.471 -5.012 1.00 83.62 94 ARG A O 1
ATOM 725 N N . ARG A 1 95 ? 13.669 0.983 -6.732 1.00 86.31 95 ARG A N 1
ATOM 726 C CA . ARG A 1 95 ? 13.377 2.184 -5.940 1.00 86.31 95 ARG A CA 1
ATOM 727 C C . ARG A 1 95 ? 12.019 2.054 -5.263 1.00 86.31 95 ARG A C 1
ATOM 729 O O . ARG A 1 95 ? 11.933 2.236 -4.059 1.00 86.31 95 ARG A O 1
ATOM 736 N N . TRP A 1 96 ? 11.009 1.641 -6.018 1.00 82.12 96 TRP A N 1
ATOM 737 C CA . TRP A 1 96 ? 9.662 1.451 -5.510 1.00 82.12 96 TRP A CA 1
ATOM 738 C C . TRP A 1 96 ? 9.599 0.412 -4.383 1.00 82.12 96 TRP A C 1
ATOM 740 O O . TRP A 1 96 ? 9.019 0.679 -3.340 1.00 82.12 96 TRP A O 1
ATOM 750 N N . ARG A 1 97 ? 10.266 -0.739 -4.532 1.00 82.00 97 ARG A N 1
ATOM 751 C CA . ARG A 1 97 ? 10.346 -1.752 -3.462 1.00 82.00 97 ARG A CA 1
ATOM 752 C C . ARG A 1 97 ? 11.020 -1.229 -2.195 1.00 82.00 97 ARG A C 1
ATOM 754 O O . ARG A 1 97 ? 10.641 -1.630 -1.101 1.00 82.00 97 ARG A O 1
ATOM 761 N N . ARG A 1 98 ? 12.040 -0.376 -2.338 1.00 86.00 98 ARG A N 1
ATOM 762 C CA . ARG A 1 98 ? 12.702 0.262 -1.192 1.00 86.00 98 ARG A CA 1
ATOM 763 C C . ARG A 1 98 ? 11.764 1.242 -0.503 1.00 86.00 98 ARG A C 1
ATOM 765 O O . ARG A 1 98 ? 11.561 1.106 0.692 1.00 86.00 98 ARG A O 1
ATOM 772 N N . GLU A 1 99 ? 11.156 2.145 -1.269 1.00 86.31 99 GLU A N 1
ATOM 773 C CA . GLU A 1 99 ? 10.180 3.116 -0.760 1.00 86.31 99 GLU A CA 1
ATOM 774 C C . GLU A 1 99 ? 8.997 2.419 -0.082 1.00 86.31 99 GLU A C 1
ATOM 776 O O . GLU A 1 99 ? 8.548 2.859 0.970 1.00 86.31 99 GLU A O 1
ATOM 781 N N . ASP A 1 100 ? 8.525 1.300 -0.631 1.00 85.12 100 ASP A N 1
ATOM 782 C CA . ASP A 1 100 ? 7.461 0.520 -0.015 1.00 85.12 100 ASP A CA 1
ATOM 783 C C . ASP A 1 100 ? 7.915 -0.171 1.279 1.00 85.12 100 ASP A C 1
ATOM 785 O O . ASP A 1 100 ? 7.221 -0.099 2.289 1.00 85.12 100 ASP A O 1
ATOM 789 N N . ALA A 1 101 ? 9.103 -0.785 1.299 1.00 87.56 101 ALA A N 1
ATOM 790 C CA . ALA A 1 101 ? 9.659 -1.372 2.518 1.00 87.56 101 ALA A CA 1
ATOM 791 C C . ALA A 1 101 ? 9.891 -0.319 3.618 1.00 87.56 101 ALA A C 1
ATOM 793 O O . ALA A 1 101 ? 9.586 -0.568 4.785 1.00 87.56 101 ALA A O 1
ATOM 794 N N . ASP A 1 102 ? 10.395 0.861 3.251 1.00 89.56 102 ASP A N 1
ATOM 795 C CA . ASP A 1 102 ? 10.545 2.007 4.151 1.00 89.56 102 ASP A CA 1
ATOM 796 C C . ASP A 1 102 ? 9.183 2.503 4.646 1.00 89.56 102 ASP A C 1
ATOM 798 O O . ASP A 1 102 ? 9.013 2.713 5.845 1.00 89.56 102 ASP A O 1
ATOM 802 N N . GLY A 1 103 ? 8.192 2.598 3.756 1.00 88.06 103 GLY A N 1
ATOM 803 C CA . GLY A 1 103 ? 6.821 2.981 4.084 1.00 88.06 103 GLY A CA 1
ATOM 804 C C . GLY A 1 103 ? 6.121 2.001 5.028 1.00 88.06 103 GLY A C 1
ATOM 805 O O . GLY A 1 103 ? 5.398 2.417 5.928 1.00 88.06 103 GLY A O 1
ATOM 806 N N . ARG A 1 104 ? 6.347 0.691 4.879 1.00 90.12 104 ARG A N 1
ATOM 807 C CA . ARG A 1 104 ? 5.840 -0.318 5.827 1.00 90.12 104 ARG A CA 1
ATOM 808 C C . ARG A 1 104 ? 6.518 -0.197 7.188 1.00 90.12 104 ARG A C 1
ATOM 810 O O . ARG A 1 104 ? 5.846 -0.257 8.214 1.00 90.12 104 ARG A O 1
ATOM 817 N N . ARG A 1 105 ? 7.841 0.008 7.214 1.00 91.38 105 ARG A N 1
ATOM 818 C CA . ARG A 1 105 ? 8.589 0.218 8.463 1.00 91.38 105 ARG A CA 1
ATOM 819 C C . ARG A 1 105 ? 8.119 1.465 9.206 1.00 91.38 105 ARG A C 1
ATOM 821 O O . ARG A 1 105 ? 7.897 1.387 10.411 1.00 91.38 105 ARG A O 1
ATOM 828 N N . SER A 1 106 ? 7.946 2.585 8.505 1.00 90.50 106 SER A N 1
ATOM 829 C CA . SER A 1 106 ? 7.467 3.829 9.111 1.00 90.50 106 SER A CA 1
ATOM 830 C C . SER A 1 106 ? 6.029 3.696 9.610 1.00 90.50 106 SER A C 1
ATOM 832 O O . SER A 1 106 ? 5.750 4.089 10.738 1.00 90.50 106 SER A O 1
ATOM 834 N N . ALA A 1 107 ? 5.144 3.059 8.836 1.00 89.94 107 ALA A N 1
ATOM 835 C CA . ALA A 1 107 ? 3.772 2.780 9.252 1.00 89.94 107 ALA A CA 1
ATOM 836 C C . ALA A 1 107 ? 3.718 1.926 10.526 1.00 89.94 107 ALA A C 1
ATOM 838 O O .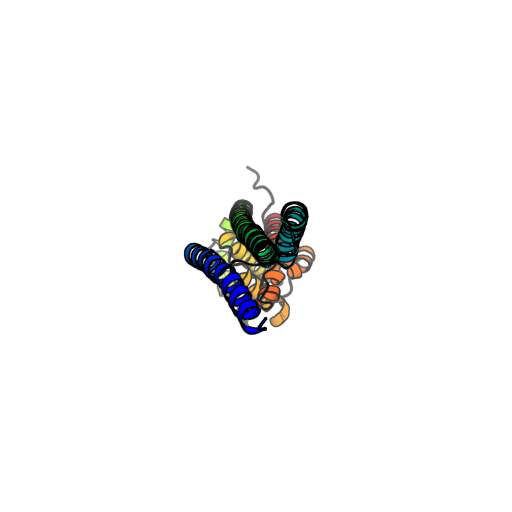 ALA A 1 107 ? 3.003 2.267 11.463 1.00 89.94 107 ALA A O 1
ATOM 839 N N . ARG A 1 108 ? 4.528 0.863 10.601 1.00 93.69 108 ARG A N 1
ATOM 840 C CA . ARG A 1 108 ? 4.630 0.013 11.793 1.00 93.69 108 ARG A CA 1
ATOM 841 C C . ARG A 1 108 ? 5.171 0.771 13.008 1.00 93.69 108 ARG A C 1
ATOM 843 O O . ARG A 1 108 ? 4.696 0.565 14.125 1.00 93.69 108 ARG A O 1
ATOM 850 N N . ALA A 1 109 ? 6.164 1.635 12.806 1.00 90.56 109 ALA A N 1
ATOM 851 C CA . ALA A 1 109 ? 6.736 2.467 13.864 1.00 90.56 109 ALA A CA 1
ATOM 852 C C . ALA A 1 109 ? 5.760 3.545 14.366 1.00 90.56 109 ALA A C 1
ATOM 854 O O . ALA A 1 109 ? 5.823 3.920 15.531 1.00 90.56 109 ALA A O 1
ATOM 855 N N . ALA A 1 110 ? 4.844 4.008 13.511 1.00 90.19 110 ALA A N 1
ATOM 856 C CA . ALA A 1 110 ? 3.830 5.002 13.854 1.00 90.19 110 ALA A CA 1
ATOM 857 C C . ALA A 1 110 ? 2.628 4.430 14.633 1.00 90.19 110 ALA A C 1
ATOM 859 O O . ALA A 1 110 ? 1.788 5.199 15.095 1.00 90.19 110 ALA A O 1
ATOM 860 N N . ILE A 1 111 ? 2.527 3.102 14.788 1.00 93.88 111 ILE A N 1
ATOM 861 C CA . ILE A 1 111 ? 1.464 2.470 15.581 1.00 93.88 111 ILE A CA 1
ATOM 862 C C . ILE A 1 111 ? 1.611 2.895 17.055 1.00 93.88 111 ILE A C 1
ATOM 864 O O . ILE A 1 111 ? 2.646 2.583 17.655 1.00 93.88 111 ILE A O 1
ATOM 868 N N . PRO A 1 112 ? 0.587 3.525 17.667 1.00 93.81 112 PRO A N 1
ATOM 869 C CA . PRO A 1 112 ? 0.633 3.925 19.072 1.00 93.81 112 PRO A CA 1
ATOM 870 C C . PRO A 1 112 ? 0.902 2.734 20.013 1.00 93.81 112 PRO A C 1
ATOM 872 O O . PRO A 1 112 ? 0.281 1.682 19.833 1.00 93.81 112 PRO A O 1
ATOM 875 N N . PRO A 1 113 ? 1.760 2.871 21.045 1.00 92.81 113 PRO A N 1
ATOM 876 C CA . PRO A 1 113 ? 2.009 1.802 22.019 1.00 92.81 113 PRO A CA 1
ATOM 877 C C . PRO A 1 113 ? 0.733 1.303 22.707 1.00 92.81 113 PRO A C 1
ATOM 879 O O . PRO A 1 113 ? 0.514 0.098 22.771 1.00 92.81 113 PRO A O 1
ATOM 882 N N . ALA A 1 114 ? -0.166 2.217 23.087 1.00 93.56 114 ALA A N 1
ATOM 883 C CA . ALA A 1 114 ? -1.453 1.880 23.696 1.00 93.56 114 ALA A CA 1
ATOM 884 C C . ALA A 1 114 ? -2.333 0.996 22.792 1.00 93.56 114 ALA A C 1
ATOM 886 O O . ALA A 1 114 ? -3.031 0.115 23.284 1.00 93.56 114 ALA A O 1
ATOM 887 N N . ALA A 1 115 ? -2.260 1.168 21.465 1.00 94.00 115 ALA A N 1
ATOM 888 C CA . ALA A 1 115 ? -2.960 0.286 20.530 1.00 94.00 115 ALA A CA 1
ATOM 889 C C . ALA A 1 115 ? -2.379 -1.137 20.572 1.00 94.00 115 ALA A C 1
ATOM 891 O O . ALA A 1 115 ? -3.125 -2.111 20.549 1.00 94.00 115 ALA A O 1
ATOM 892 N N . ARG A 1 116 ? -1.047 -1.268 20.667 1.00 94.00 116 ARG A N 1
ATOM 893 C CA . ARG A 1 116 ? -0.380 -2.576 20.769 1.00 94.00 116 ARG A CA 1
ATOM 894 C C . ARG A 1 116 ? -0.775 -3.298 22.052 1.00 94.00 116 ARG A C 1
ATOM 896 O O . ARG A 1 116 ? -1.081 -4.481 21.996 1.00 94.00 116 ARG A O 1
ATOM 903 N N . GLU A 1 117 ? -0.777 -2.587 23.175 1.00 94.56 117 GLU A N 1
ATOM 904 C CA . GLU A 1 117 ? -1.157 -3.134 24.481 1.00 94.56 117 GLU A CA 1
ATOM 905 C C . GLU A 1 117 ? -2.629 -3.547 24.506 1.00 94.56 117 GLU A C 1
ATOM 907 O O . GLU A 1 117 ? -2.944 -4.684 24.853 1.00 94.56 117 GLU A O 1
ATOM 912 N N . HIS A 1 118 ? -3.524 -2.663 24.059 1.00 95.25 118 HIS A N 1
ATOM 913 C CA . HIS A 1 118 ? -4.956 -2.937 24.022 1.00 95.25 118 HIS A CA 1
ATOM 914 C C . HIS A 1 118 ? -5.283 -4.153 23.147 1.00 95.25 118 HIS A C 1
ATOM 916 O O . HIS A 1 118 ? -5.944 -5.084 23.605 1.00 95.25 118 HIS A O 1
ATOM 922 N N . PHE A 1 119 ? -4.765 -4.205 21.917 1.00 95.94 119 PHE A N 1
ATOM 923 C CA . PHE A 1 119 ? -5.046 -5.316 21.007 1.00 95.94 119 PHE A CA 1
ATOM 924 C C . PHE A 1 119 ? -4.331 -6.620 21.377 1.00 95.94 119 PHE A C 1
ATOM 926 O O . PHE A 1 119 ? -4.747 -7.683 20.914 1.00 95.94 119 PHE A O 1
ATOM 933 N N . ALA A 1 120 ? -3.282 -6.567 22.199 1.00 94.62 120 ALA A N 1
ATOM 934 C CA . ALA A 1 120 ? -2.649 -7.753 22.770 1.00 94.62 120 ALA A CA 1
ATOM 935 C C . ALA A 1 120 ? -3.353 -8.261 24.040 1.00 94.62 120 ALA A C 1
ATOM 937 O O . ALA A 1 120 ? -3.047 -9.364 24.483 1.00 94.62 120 ALA A O 1
ATOM 938 N N . SER A 1 121 ? -4.270 -7.485 24.628 1.00 96.38 121 SER A N 1
ATOM 939 C CA . SER A 1 121 ? -4.944 -7.863 25.871 1.00 96.38 121 SER A CA 1
ATOM 940 C C . SER A 1 121 ? -5.875 -9.066 25.692 1.00 96.38 121 SER A C 1
ATOM 942 O O . SER A 1 121 ? -6.600 -9.178 24.699 1.00 96.38 121 SER A O 1
ATOM 944 N N . ASP A 1 122 ? -5.905 -9.946 26.696 1.00 96.12 122 ASP A N 1
ATOM 945 C CA . ASP A 1 122 ? -6.803 -11.107 26.717 1.00 96.12 122 ASP A CA 1
ATOM 946 C C . ASP A 1 122 ? -8.281 -10.699 26.724 1.00 96.12 122 ASP A C 1
ATOM 948 O O . ASP A 1 122 ? -9.128 -11.438 26.222 1.00 96.12 122 ASP A O 1
ATOM 952 N N . ASP A 1 123 ? -8.600 -9.534 27.297 1.00 94.44 123 ASP A N 1
ATOM 953 C CA . ASP A 1 123 ? -9.952 -8.975 27.297 1.00 94.44 123 ASP A CA 1
ATOM 954 C C . ASP A 1 123 ? -10.426 -8.697 25.869 1.00 94.44 123 ASP A C 1
ATOM 956 O O . ASP A 1 123 ? -11.468 -9.213 25.462 1.00 94.44 123 ASP A O 1
ATOM 960 N N . PHE A 1 124 ? -9.623 -7.976 25.078 1.00 95.12 124 PHE A N 1
ATOM 961 C CA . PHE A 1 124 ? -9.951 -7.697 23.681 1.00 95.12 124 PHE A CA 1
ATOM 962 C C . PHE A 1 124 ? -10.028 -8.984 22.847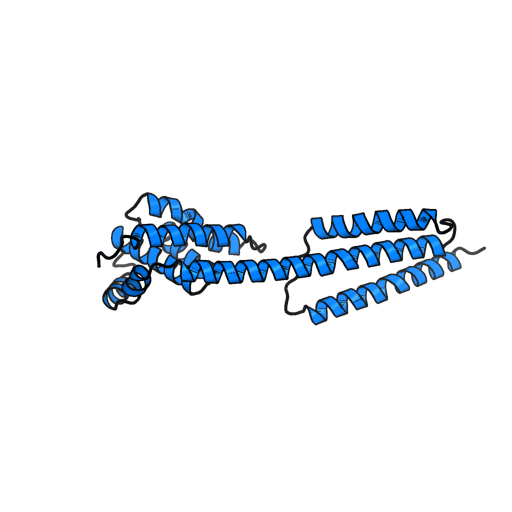 1.00 95.12 124 PHE A C 1
ATOM 964 O O . PHE A 1 124 ? -10.941 -9.154 22.041 1.00 95.12 124 PHE A O 1
ATOM 971 N N . GLN A 1 125 ? -9.101 -9.929 23.051 1.00 95.25 125 GLN A N 1
ATOM 972 C CA . GLN A 1 125 ? -9.126 -11.204 22.324 1.00 95.25 125 GLN A CA 1
ATOM 973 C C . GLN A 1 125 ? -10.386 -12.027 22.636 1.00 95.25 125 GLN A C 1
ATOM 975 O O . GLN A 1 125 ? -10.961 -12.639 21.733 1.00 95.25 125 GLN A O 1
ATOM 980 N N . ARG A 1 126 ? -10.852 -12.016 23.892 1.00 93.88 126 ARG A N 1
ATOM 981 C CA . ARG A 1 126 ? -12.118 -12.653 24.282 1.00 93.88 126 ARG A CA 1
ATOM 982 C C . ARG A 1 126 ? -13.328 -11.955 23.672 1.00 93.88 126 ARG A C 1
ATOM 984 O O . ARG A 1 126 ? -14.224 -12.646 23.195 1.00 93.88 126 ARG A O 1
ATOM 991 N N . GLU A 1 127 ? -13.349 -10.624 23.662 1.00 93.50 127 GLU A N 1
ATOM 992 C CA . GLU A 1 127 ? -14.420 -9.854 23.022 1.00 93.50 127 GLU A CA 1
ATOM 993 C C . GLU A 1 127 ? -14.503 -10.172 21.525 1.00 93.50 127 GLU A C 1
ATOM 995 O O . GLU A 1 127 ? -15.567 -10.545 21.033 1.00 93.50 127 GLU A O 1
ATOM 1000 N N . LEU A 1 128 ? -13.367 -10.141 20.820 1.00 93.75 128 LEU A N 1
ATOM 1001 C CA . LEU A 1 128 ? -13.281 -10.470 19.398 1.00 93.75 128 LEU A CA 1
ATOM 1002 C C . LEU A 1 128 ? -13.778 -11.894 19.099 1.00 93.75 128 LEU A C 1
ATOM 1004 O O . LEU A 1 128 ? -14.501 -12.097 18.124 1.00 93.75 128 LEU A O 1
ATOM 1008 N N . ALA A 1 129 ? -13.420 -12.872 19.935 1.00 92.81 129 ALA A N 1
ATOM 1009 C CA . ALA A 1 129 ? -13.867 -14.259 19.791 1.00 92.81 129 ALA A CA 1
ATOM 1010 C C . ALA A 1 129 ? -15.375 -14.445 20.047 1.00 92.81 129 ALA A C 1
ATOM 1012 O O . ALA A 1 129 ? -15.966 -15.404 19.551 1.00 92.81 129 ALA A O 1
ATOM 1013 N N . GLY A 1 130 ? -15.998 -13.542 20.810 1.00 91.88 130 GLY A N 1
ATOM 1014 C CA . GLY A 1 130 ? -17.435 -13.553 21.088 1.00 91.88 130 GLY A CA 1
ATOM 1015 C C . GLY A 1 130 ? -18.299 -13.030 19.938 1.00 91.88 130 GLY A C 1
ATOM 1016 O O . GLY A 1 130 ? -19.506 -13.285 19.918 1.00 91.88 130 GLY A O 1
ATOM 1017 N N . ILE A 1 131 ? -17.706 -12.330 18.966 1.00 92.31 131 ILE A N 1
ATOM 1018 C CA . ILE A 1 131 ? -18.441 -11.762 17.835 1.00 92.31 131 ILE A CA 1
ATOM 1019 C C . ILE A 1 131 ? -18.801 -12.868 16.849 1.00 92.31 131 ILE A C 1
ATOM 1021 O O . ILE A 1 131 ? -17.945 -13.507 16.237 1.00 92.31 131 ILE A O 1
ATOM 1025 N N . THR A 1 132 ? -20.100 -13.067 16.656 1.00 89.25 132 THR A N 1
ATOM 1026 C CA . THR A 1 132 ? -20.638 -14.086 15.749 1.00 89.25 132 THR A CA 1
ATOM 1027 C C . THR A 1 132 ? -21.811 -13.523 14.960 1.00 89.25 132 THR A C 1
ATOM 1029 O O . THR A 1 132 ? -22.289 -12.424 15.217 1.00 89.25 132 THR A O 1
ATOM 1032 N N . GLU A 1 133 ? -22.320 -14.279 13.989 1.00 84.62 133 GLU A N 1
ATOM 1033 C CA . GLU A 1 133 ? -23.520 -13.868 13.253 1.00 84.62 133 GLU A CA 1
ATOM 1034 C C . GLU A 1 133 ? -24.765 -13.775 14.151 1.00 84.62 133 GLU A C 1
ATOM 1036 O O . GLU A 1 133 ? -25.615 -12.917 13.929 1.00 84.62 133 GLU A O 1
ATOM 1041 N N . ALA A 1 134 ? -24.845 -14.606 15.196 1.00 89.31 134 ALA A N 1
ATOM 1042 C CA . ALA A 1 134 ? -25.921 -14.553 16.185 1.00 89.31 134 ALA A CA 1
ATOM 1043 C C . ALA A 1 134 ? -25.766 -13.389 17.181 1.00 89.31 134 ALA A C 1
ATOM 1045 O O . ALA A 1 134 ? -26.756 -12.928 17.744 1.00 89.31 134 ALA A O 1
ATOM 1046 N N . TYR A 1 135 ? -24.535 -12.914 17.381 1.00 88.69 135 TYR A N 1
ATOM 1047 C CA . TYR A 1 135 ? -24.190 -11.827 18.295 1.00 88.69 135 TYR A CA 1
ATOM 1048 C C . TYR A 1 135 ? -23.345 -10.784 17.553 1.00 88.69 135 TYR A C 1
ATOM 1050 O O . TYR A 1 135 ? -22.115 -10.780 17.682 1.00 88.69 135 TYR A O 1
ATOM 1058 N N . PRO A 1 136 ? -23.985 -9.936 16.724 1.00 88.81 136 PRO A N 1
ATOM 1059 C CA . PRO A 1 136 ? -23.281 -8.884 16.010 1.00 88.81 136 PRO A CA 1
ATOM 1060 C C . PRO A 1 136 ? -22.725 -7.848 16.999 1.00 88.81 136 PRO A C 1
ATOM 1062 O O . PRO A 1 136 ? -23.301 -7.642 18.071 1.00 88.81 136 PRO A O 1
ATOM 1065 N N . PRO A 1 137 ? -21.619 -7.174 16.649 1.00 94.81 137 PRO A N 1
ATOM 1066 C CA . PRO A 1 137 ? -21.008 -6.195 17.532 1.00 94.81 137 PRO A CA 1
ATOM 1067 C C . PRO A 1 137 ? -21.881 -4.943 17.664 1.00 94.81 137 PRO A C 1
ATOM 1069 O O . PRO A 1 137 ? -22.598 -4.559 16.735 1.00 94.81 137 PRO A O 1
ATOM 1072 N N . THR A 1 138 ? -21.773 -4.265 18.806 1.00 94.69 138 THR A N 1
ATOM 1073 C CA . THR A 1 138 ? -22.258 -2.886 18.943 1.00 94.69 138 THR A CA 1
ATOM 1074 C C . THR A 1 138 ? -21.433 -1.948 18.051 1.00 94.69 138 THR A C 1
ATOM 1076 O O . THR A 1 138 ? -20.335 -2.320 17.621 1.00 94.69 138 THR A O 1
ATOM 1079 N N . PRO A 1 139 ? -21.902 -0.720 17.760 1.00 93.94 139 PRO A N 1
ATOM 1080 C CA . PRO A 1 139 ? -21.123 0.231 16.970 1.00 93.94 139 PRO A CA 1
ATOM 1081 C C . PRO A 1 139 ? -19.731 0.530 17.540 1.00 93.94 139 PRO A C 1
ATOM 1083 O O . PRO A 1 139 ? -18.774 0.759 16.791 1.00 93.94 139 PRO A O 1
ATOM 1086 N N . GLU A 1 140 ? -19.597 0.513 18.863 1.00 92.31 140 GLU A N 1
ATOM 1087 C CA . GLU A 1 140 ? -18.339 0.700 19.578 1.00 92.31 140 GLU A CA 1
ATOM 1088 C C . GLU A 1 140 ? -17.405 -0.490 19.339 1.00 92.31 140 GLU A C 1
ATOM 1090 O O . GLU A 1 140 ? -16.309 -0.291 18.810 1.00 92.31 140 GLU A O 1
ATOM 1095 N N . THR A 1 141 ? -17.875 -1.715 19.602 1.00 93.56 141 THR A N 1
ATOM 1096 C CA . THR A 1 141 ? -17.105 -2.948 19.376 1.00 93.56 141 THR A CA 1
ATOM 1097 C C . THR A 1 141 ? -16.733 -3.108 17.899 1.00 93.56 141 THR A C 1
ATOM 1099 O O . THR A 1 141 ? -15.604 -3.462 17.572 1.00 93.56 141 THR A O 1
ATOM 1102 N N . ALA A 1 142 ? -17.632 -2.778 16.969 1.00 94.19 142 ALA A N 1
ATOM 1103 C CA . ALA A 1 142 ? -17.340 -2.803 15.536 1.00 94.19 142 ALA A CA 1
ATOM 1104 C C . ALA A 1 142 ? -16.200 -1.837 15.177 1.00 94.19 142 ALA A C 1
ATOM 1106 O O . ALA A 1 142 ? -15.329 -2.166 14.368 1.00 94.19 142 ALA A O 1
ATOM 1107 N N . SER A 1 143 ? -16.177 -0.659 15.807 1.00 94.06 143 SER A N 1
ATOM 1108 C CA . SER A 1 143 ? -15.104 0.320 15.626 1.00 94.06 143 SER A CA 1
ATOM 1109 C C . SER A 1 143 ? -13.765 -0.200 16.154 1.00 94.06 143 SER A C 1
ATOM 1111 O O . SER A 1 143 ? -12.744 0.005 15.496 1.00 94.06 143 SER A O 1
ATOM 1113 N N . ASP A 1 144 ? -13.762 -0.896 17.295 1.00 93.69 144 ASP A N 1
ATOM 1114 C CA . ASP A 1 144 ? -12.564 -1.540 17.851 1.00 93.69 144 ASP A CA 1
ATOM 1115 C C . ASP A 1 144 ? -12.043 -2.671 16.967 1.00 93.69 144 ASP A C 1
ATOM 1117 O O . ASP A 1 144 ? -10.845 -2.746 16.702 1.00 93.69 144 ASP A O 1
ATOM 1121 N N . VAL A 1 145 ? -12.928 -3.510 16.433 1.00 95.44 145 VAL A N 1
ATOM 1122 C CA . VAL A 1 145 ? -12.547 -4.624 15.551 1.00 95.44 145 VAL A CA 1
ATOM 1123 C C . VAL A 1 145 ? -11.990 -4.114 14.221 1.00 95.44 145 VAL A C 1
ATOM 1125 O O . VAL A 1 145 ? -10.988 -4.629 13.722 1.00 95.44 145 VAL A O 1
ATOM 1128 N N . ILE A 1 146 ? -12.585 -3.061 13.654 1.00 95.50 146 ILE A N 1
ATOM 1129 C CA . ILE A 1 146 ? -12.045 -2.414 12.452 1.00 95.50 146 ILE A CA 1
ATOM 1130 C C . ILE A 1 146 ? -10.676 -1.800 12.755 1.00 95.50 146 ILE A C 1
ATOM 1132 O O . ILE A 1 146 ? -9.736 -2.007 11.986 1.00 95.50 146 ILE A O 1
ATOM 1136 N N . ALA A 1 147 ? -10.522 -1.101 13.884 1.00 95.38 147 ALA A N 1
ATOM 1137 C CA . ALA A 1 147 ? -9.230 -0.566 14.307 1.00 95.38 147 ALA A CA 1
ATOM 1138 C C . ALA A 1 147 ? -8.189 -1.680 14.524 1.00 95.38 147 ALA A C 1
ATOM 1140 O O . ALA A 1 147 ? -7.032 -1.522 14.136 1.00 95.38 147 ALA A O 1
ATOM 1141 N N . TYR A 1 148 ? -8.596 -2.835 15.050 1.00 96.69 148 TYR A N 1
ATOM 1142 C CA . TYR A 1 148 ? -7.741 -4.010 15.182 1.00 96.69 148 TYR A CA 1
ATOM 1143 C C . TYR A 1 148 ? -7.258 -4.531 13.827 1.00 96.69 148 TYR A C 1
ATOM 1145 O O . TYR A 1 148 ? -6.067 -4.790 13.656 1.00 96.69 148 TYR A O 1
ATOM 1153 N N . TRP A 1 149 ? -8.136 -4.652 12.831 1.00 97.31 149 TRP A N 1
ATOM 1154 C CA . TRP A 1 149 ? -7.716 -5.071 11.492 1.00 97.31 149 TRP A CA 1
ATOM 1155 C C . TRP A 1 149 ? -6.801 -4.046 10.826 1.00 97.31 149 TRP A C 1
ATOM 1157 O O . TRP A 1 149 ? -5.830 -4.437 10.184 1.00 97.31 149 TRP A O 1
ATOM 1167 N N . VAL A 1 150 ? -7.028 -2.747 11.041 1.00 96.69 150 VAL A N 1
ATOM 1168 C CA . VAL A 1 150 ? -6.086 -1.696 10.624 1.00 96.69 150 VAL A CA 1
ATOM 1169 C C . VAL A 1 150 ? -4.723 -1.887 11.291 1.00 96.69 150 VAL A C 1
ATOM 1171 O O . VAL A 1 150 ? -3.700 -1.876 10.608 1.00 96.69 150 VAL A O 1
ATOM 1174 N N . PHE A 1 151 ? -4.691 -2.119 12.605 1.00 97.19 151 PHE A N 1
ATOM 1175 C CA . PHE A 1 151 ? -3.465 -2.430 13.338 1.00 97.19 151 PHE A CA 1
ATOM 1176 C C . PHE A 1 151 ? -2.739 -3.641 12.743 1.00 97.19 151 PHE A C 1
ATOM 1178 O O . PHE A 1 151 ? -1.555 -3.546 12.414 1.00 97.19 151 PHE A O 1
ATOM 1185 N N . ARG A 1 152 ? -3.449 -4.753 12.529 1.00 97.38 152 ARG A N 1
ATOM 1186 C CA . ARG A 1 152 ? -2.883 -5.973 11.942 1.00 97.38 152 ARG A CA 1
ATOM 1187 C C . ARG A 1 152 ? -2.336 -5.729 10.539 1.00 97.38 152 ARG A C 1
ATOM 1189 O O . ARG A 1 152 ? -1.260 -6.236 10.220 1.00 97.38 152 ARG A O 1
ATOM 1196 N N . ALA A 1 153 ? -3.016 -4.921 9.733 1.00 96.25 153 ALA A N 1
ATOM 1197 C CA . ALA A 1 153 ? -2.568 -4.539 8.401 1.00 96.25 153 ALA A CA 1
ATOM 1198 C C . ALA A 1 153 ? -1.257 -3.749 8.432 1.00 96.25 153 ALA A C 1
ATOM 1200 O O . ALA A 1 153 ? -0.338 -4.045 7.672 1.00 96.25 153 ALA A O 1
ATOM 1201 N N . LEU A 1 154 ? -1.146 -2.767 9.329 1.00 96.12 154 LEU A N 1
ATOM 1202 C CA . LEU A 1 154 ? 0.058 -1.946 9.473 1.00 96.12 154 LEU A CA 1
ATOM 1203 C C . LEU A 1 154 ? 1.233 -2.735 10.067 1.00 96.12 154 LEU A C 1
ATOM 1205 O O . LEU A 1 154 ? 2.371 -2.510 9.659 1.00 96.12 154 LEU A O 1
ATOM 1209 N N . ASP A 1 155 ? 0.972 -3.662 10.994 1.00 95.75 155 ASP A N 1
ATOM 1210 C CA . ASP A 1 155 ? 2.018 -4.464 11.639 1.00 95.75 155 ASP A CA 1
ATOM 1211 C C . ASP A 1 155 ? 2.575 -5.567 10.719 1.00 95.75 155 ASP A C 1
ATOM 1213 O O . ASP A 1 155 ? 3.791 -5.767 10.664 1.00 95.75 155 ASP A O 1
ATOM 1217 N N . SER A 1 156 ? 1.701 -6.243 9.962 1.00 93.81 156 SER A N 1
ATOM 1218 C CA . SER A 1 156 ? 2.072 -7.328 9.035 1.00 93.81 156 SER A CA 1
ATOM 1219 C C . SER A 1 156 ? 2.500 -6.835 7.647 1.00 93.81 156 SER A C 1
ATOM 1221 O O . SER A 1 156 ? 3.344 -7.450 6.994 1.00 93.81 156 SER A O 1
ATOM 1223 N N . GLY A 1 157 ? 1.926 -5.724 7.179 1.00 90.12 157 GLY A N 1
ATOM 1224 C CA . GLY A 1 157 ? 2.019 -5.274 5.790 1.00 90.12 157 GLY A CA 1
ATOM 1225 C C . GLY A 1 157 ? 1.103 -6.030 4.817 1.00 90.12 157 GLY A C 1
ATOM 1226 O O . GLY A 1 157 ? 1.259 -5.873 3.607 1.00 90.12 157 GLY A O 1
ATOM 1227 N N . GLU A 1 158 ? 0.168 -6.849 5.307 1.00 91.06 158 GLU A N 1
ATOM 1228 C CA . GLU A 1 158 ? -0.780 -7.632 4.495 1.00 91.06 158 GLU A CA 1
ATOM 1229 C C . GLU A 1 158 ? -2.074 -6.851 4.211 1.00 91.06 158 GLU A C 1
ATOM 1231 O O . GLU A 1 158 ? -3.177 -7.296 4.525 1.00 91.06 158 GLU A O 1
ATOM 1236 N N . TYR A 1 159 ? -1.962 -5.661 3.614 1.00 92.06 159 TYR A N 1
ATOM 1237 C CA . TYR A 1 159 ? -3.091 -4.727 3.479 1.00 92.06 159 TYR A CA 1
ATOM 1238 C C . TYR A 1 159 ? -4.329 -5.342 2.818 1.00 92.06 159 TYR A C 1
ATOM 1240 O O . TYR A 1 159 ? -5.430 -5.175 3.324 1.00 92.06 159 TYR A O 1
ATOM 1248 N N . VAL A 1 160 ? -4.158 -6.124 1.749 1.00 90.25 160 VAL A N 1
ATOM 1249 C CA . VAL A 1 160 ? -5.277 -6.737 1.011 1.00 90.25 160 VAL A CA 1
ATOM 1250 C C . VAL A 1 160 ? -6.137 -7.637 1.902 1.00 90.25 160 VAL A C 1
ATOM 1252 O O . VAL A 1 160 ? -7.364 -7.591 1.820 1.00 90.25 160 VAL A O 1
ATOM 1255 N N . GLU A 1 161 ? -5.518 -8.453 2.757 1.00 93.38 161 GLU A N 1
ATOM 1256 C CA . GLU A 1 161 ? -6.247 -9.394 3.608 1.00 93.38 161 GLU A CA 1
ATOM 1257 C C . GLU A 1 161 ? -7.083 -8.669 4.661 1.00 93.38 161 GLU A C 1
ATOM 1259 O O . GLU A 1 161 ? -8.272 -8.952 4.823 1.00 93.38 161 GLU A O 1
ATOM 1264 N N . TRP A 1 162 ? -6.480 -7.698 5.338 1.00 95.94 162 TRP A N 1
ATOM 1265 C CA . TRP A 1 162 ? -7.151 -6.955 6.397 1.00 95.94 162 TRP A CA 1
ATOM 1266 C C . TRP A 1 162 ? -8.188 -5.973 5.834 1.00 95.94 162 TRP A C 1
ATOM 1268 O O . TRP A 1 162 ? -9.292 -5.883 6.368 1.00 95.94 162 TRP A O 1
ATOM 1278 N N . SER A 1 163 ? -7.913 -5.329 4.695 1.00 95.31 163 SER A N 1
ATOM 1279 C CA . SER A 1 163 ? -8.892 -4.524 3.946 1.00 95.31 163 SER A CA 1
ATOM 1280 C C . SER A 1 163 ? -10.115 -5.336 3.531 1.00 95.31 163 SER A C 1
ATOM 1282 O O . SER A 1 163 ? -11.239 -4.838 3.583 1.00 95.31 163 SER A O 1
ATOM 1284 N N . ARG A 1 164 ? -9.919 -6.602 3.147 1.00 95.69 164 ARG A N 1
ATOM 1285 C CA . ARG A 1 164 ? -11.013 -7.513 2.803 1.00 95.69 164 ARG A CA 1
ATOM 1286 C C . ARG A 1 164 ? -11.922 -7.777 4.004 1.00 95.69 164 ARG A C 1
ATOM 1288 O O . ARG A 1 164 ? -13.138 -7.783 3.841 1.00 95.69 164 ARG A O 1
ATOM 1295 N N . LEU A 1 165 ? -11.359 -7.973 5.197 1.00 95.69 165 LEU A N 1
ATOM 1296 C CA . LEU A 1 165 ? -12.150 -8.157 6.421 1.00 95.69 165 LEU A CA 1
ATOM 1297 C C . LEU A 1 165 ? -12.963 -6.902 6.761 1.00 95.69 165 LEU A C 1
ATOM 1299 O O . LEU A 1 165 ? -14.160 -7.008 7.023 1.00 95.69 165 LEU A O 1
ATOM 1303 N N . ILE A 1 166 ? -12.352 -5.718 6.645 1.00 95.94 166 ILE A N 1
ATOM 1304 C CA . ILE A 1 166 ? -13.044 -4.432 6.831 1.00 95.94 166 ILE A CA 1
ATOM 1305 C C . ILE A 1 166 ? -14.198 -4.295 5.827 1.00 95.94 166 ILE A C 1
ATOM 1307 O O . ILE A 1 166 ? -15.313 -3.943 6.216 1.00 95.94 166 ILE A O 1
ATOM 1311 N N . PHE A 1 167 ? -13.967 -4.626 4.553 1.00 95.50 167 PHE A N 1
ATOM 1312 C CA . PHE A 1 167 ? -15.003 -4.595 3.519 1.00 95.50 167 PHE A CA 1
ATOM 1313 C C . PHE A 1 167 ? -16.153 -5.552 3.839 1.00 95.50 167 PHE A C 1
ATOM 1315 O O . PHE A 1 167 ? -17.316 -5.155 3.793 1.00 95.50 167 PHE A O 1
ATOM 1322 N N . TYR A 1 168 ? -15.852 -6.797 4.213 1.00 94.25 168 TYR A N 1
ATOM 1323 C CA . TYR A 1 168 ? -16.891 -7.759 4.571 1.00 94.25 168 TYR A CA 1
ATOM 1324 C C . TYR A 1 168 ? -17.715 -7.305 5.776 1.00 94.25 168 TYR A C 1
ATOM 1326 O O . TYR A 1 168 ? -18.940 -7.398 5.737 1.00 94.25 168 TYR A O 1
ATOM 1334 N N . ALA A 1 169 ? -17.085 -6.775 6.821 1.00 92.50 169 ALA A N 1
ATOM 1335 C CA . ALA A 1 169 ? -17.806 -6.287 7.992 1.00 92.50 169 ALA A CA 1
ATOM 1336 C C . ALA A 1 169 ? -18.733 -5.109 7.659 1.00 92.50 169 ALA A C 1
ATOM 1338 O O . ALA A 1 169 ? -19.915 -5.126 7.993 1.00 92.50 169 ALA A O 1
ATOM 1339 N N . THR A 1 170 ? -18.207 -4.099 6.967 1.00 93.12 170 THR A N 1
ATOM 1340 C CA . THR A 1 170 ? -18.913 -2.826 6.749 1.00 93.12 170 THR A CA 1
ATOM 1341 C C . THR A 1 170 ? -19.899 -2.868 5.587 1.00 93.12 170 THR A C 1
ATOM 1343 O O . THR A 1 170 ? -21.020 -2.390 5.724 1.00 93.12 170 THR A O 1
ATOM 1346 N N . ALA A 1 171 ? -19.524 -3.464 4.453 1.00 92.31 171 ALA A N 1
ATOM 1347 C CA . ALA A 1 171 ? -20.354 -3.477 3.250 1.00 92.31 171 ALA A CA 1
ATOM 1348 C C . ALA A 1 171 ? -21.266 -4.708 3.161 1.00 92.31 171 ALA A C 1
ATOM 1350 O O . ALA A 1 171 ? -22.384 -4.596 2.667 1.00 92.31 171 ALA A O 1
ATOM 1351 N N . VAL A 1 172 ? -20.806 -5.881 3.622 1.00 90.25 172 VAL A N 1
ATOM 1352 C CA . VAL A 1 172 ? -21.570 -7.139 3.484 1.00 90.25 172 VAL A CA 1
ATOM 1353 C C . VAL A 1 172 ? -22.385 -7.450 4.734 1.00 90.25 172 VAL A C 1
ATOM 1355 O O . VAL A 1 172 ? -23.569 -7.753 4.628 1.00 90.25 172 VAL A O 1
ATOM 1358 N N . LYS A 1 173 ? -21.778 -7.371 5.922 1.00 90.06 173 LYS A N 1
ATOM 1359 C CA . LYS A 1 173 ? -22.482 -7.580 7.198 1.00 90.06 173 LYS A CA 1
ATOM 1360 C C . LYS A 1 173 ? -23.171 -6.318 7.722 1.00 90.06 173 LYS A C 1
ATOM 1362 O O . LYS A 1 173 ? -23.959 -6.424 8.655 1.00 90.06 173 LYS A O 1
ATOM 1367 N N . GLY A 1 174 ? -22.904 -5.155 7.126 1.00 90.81 174 GLY A N 1
ATOM 1368 C CA . GLY A 1 174 ? -23.566 -3.897 7.476 1.00 90.81 174 GLY A CA 1
ATOM 1369 C C . GLY A 1 174 ? -23.237 -3.397 8.882 1.00 90.81 174 GLY A C 1
ATOM 1370 O O . GLY A 1 174 ? -24.080 -2.761 9.509 1.00 90.81 174 GLY A O 1
ATOM 1371 N N . TRP A 1 175 ? -22.049 -3.709 9.412 1.00 93.38 175 TRP A N 1
ATOM 1372 C CA . TRP A 1 175 ? -21.644 -3.231 10.733 1.00 93.38 175 TRP A CA 1
ATOM 1373 C C . TRP A 1 175 ? -21.562 -1.705 10.752 1.00 93.38 175 TRP A C 1
ATOM 1375 O O . TRP A 1 175 ? -20.832 -1.094 9.968 1.00 93.38 175 TRP A O 1
ATOM 1385 N N . CYS A 1 176 ? -22.290 -1.096 11.684 1.00 91.94 176 CYS A N 1
ATOM 1386 C CA . CYS A 1 176 ? -22.233 0.337 11.930 1.00 91.94 176 CYS A CA 1
ATOM 1387 C C . CYS A 1 176 ? -20.997 0.672 12.767 1.00 91.94 176 CYS A C 1
ATOM 1389 O O . CYS A 1 176 ? -20.692 -0.032 13.721 1.00 91.94 176 CYS A O 1
ATOM 1391 N N . VAL A 1 177 ? -20.311 1.769 12.449 1.00 91.25 177 VAL A N 1
ATOM 1392 C CA . VAL A 1 177 ? -19.220 2.306 13.277 1.00 91.25 177 VAL A CA 1
ATOM 1393 C C . VAL A 1 177 ? -19.716 3.470 14.125 1.00 91.25 177 VAL A C 1
ATOM 1395 O O . VAL A 1 177 ? -20.563 4.247 13.690 1.00 91.25 177 VAL A O 1
ATOM 1398 N N . ALA A 1 178 ? -19.166 3.611 15.328 1.00 88.44 178 ALA A N 1
ATOM 1399 C CA . ALA A 1 178 ? -19.610 4.597 16.308 1.00 88.44 178 ALA A CA 1
ATOM 1400 C C . ALA A 1 178 ? -19.280 6.046 15.913 1.00 88.44 178 ALA A C 1
ATOM 1402 O O . ALA A 1 178 ? -19.963 6.970 16.348 1.00 88.44 178 ALA A O 1
ATOM 1403 N N . THR A 1 179 ? -18.232 6.272 15.106 1.00 86.81 179 THR A N 1
ATOM 1404 C CA . THR A 1 179 ? -17.757 7.633 14.801 1.00 86.81 179 THR A CA 1
ATOM 1405 C C . THR A 1 179 ? -17.854 7.990 13.312 1.00 86.81 179 THR A C 1
ATOM 1407 O O . THR A 1 179 ? -17.442 7.196 12.458 1.00 86.81 179 THR A O 1
ATOM 1410 N N . PRO A 1 180 ? -18.314 9.215 12.970 1.00 86.94 180 PRO A N 1
ATOM 1411 C CA . PRO A 1 180 ? -18.309 9.708 11.591 1.00 86.94 180 PRO A CA 1
ATOM 1412 C C . PRO A 1 180 ? -16.907 9.749 10.981 1.00 86.94 180 PRO A C 1
ATOM 1414 O O . PRO A 1 180 ? -16.743 9.477 9.795 1.00 86.94 180 PRO A O 1
ATOM 1417 N N . THR A 1 181 ? -15.890 10.042 11.795 1.00 86.56 181 THR A N 1
ATOM 1418 C CA . THR A 1 181 ? -14.490 10.068 11.362 1.00 86.56 181 THR A CA 1
ATOM 1419 C C . THR A 1 181 ? -14.041 8.701 10.857 1.00 86.56 181 THR A C 1
ATOM 1421 O O . THR A 1 181 ? -13.499 8.622 9.761 1.00 86.56 181 THR A O 1
ATOM 1424 N N . LEU A 1 182 ? -14.308 7.623 11.607 1.00 87.94 182 LEU A N 1
ATOM 1425 C CA . LEU A 1 182 ? -13.978 6.265 11.170 1.00 87.94 182 LEU A CA 1
ATOM 1426 C C . LEU A 1 182 ? -14.806 5.852 9.949 1.00 87.94 182 LEU A C 1
ATOM 1428 O O . LEU A 1 182 ? -14.273 5.264 9.017 1.00 87.94 182 LEU A O 1
ATOM 1432 N N . SER A 1 183 ? -16.092 6.209 9.916 1.00 91.19 183 SER A N 1
ATOM 1433 C CA . SER A 1 183 ? -16.947 5.951 8.750 1.00 91.19 183 SER A CA 1
ATOM 1434 C C . SER A 1 183 ? -16.369 6.583 7.476 1.00 91.19 183 SER A C 1
ATOM 1436 O O . SER A 1 183 ? -16.259 5.932 6.437 1.00 91.19 183 SER A O 1
ATOM 1438 N N . GLY A 1 184 ? -15.893 7.828 7.580 1.00 92.81 184 GLY A N 1
ATOM 1439 C CA . GLY A 1 184 ? -15.255 8.551 6.482 1.00 92.81 184 GLY A CA 1
ATOM 1440 C C . GLY A 1 184 ? -13.912 7.969 6.027 1.00 92.81 184 GLY A C 1
ATOM 1441 O O . GLY A 1 184 ? -13.507 8.223 4.893 1.00 92.81 184 GLY A O 1
ATOM 1442 N N . THR A 1 185 ? -13.222 7.178 6.858 1.00 95.31 185 THR A N 1
ATOM 1443 C CA . THR A 1 185 ? -11.965 6.519 6.466 1.00 95.31 185 THR A CA 1
ATOM 1444 C C . THR A 1 185 ? -12.167 5.143 5.835 1.00 95.31 185 THR A C 1
ATOM 1446 O O . THR A 1 185 ? -11.273 4.695 5.117 1.00 95.31 185 THR A O 1
ATOM 1449 N N . ILE A 1 186 ? -13.332 4.499 6.008 1.00 95.25 186 ILE A N 1
ATOM 1450 C CA . ILE A 1 186 ? -13.622 3.162 5.456 1.00 95.25 186 ILE A CA 1
ATOM 1451 C C . ILE A 1 186 ? -13.282 3.029 3.963 1.00 95.25 186 ILE A C 1
ATOM 1453 O O . ILE A 1 186 ? -12.616 2.047 3.631 1.00 95.25 186 ILE A O 1
ATOM 1457 N N . PRO A 1 187 ? -13.634 3.974 3.061 1.00 95.88 187 PRO A N 1
ATOM 1458 C CA . PRO A 1 187 ? -13.303 3.846 1.640 1.00 95.88 187 PRO A CA 1
ATOM 1459 C C . PRO A 1 187 ? -11.803 3.641 1.384 1.00 95.88 187 PRO A C 1
ATOM 1461 O O . PRO A 1 187 ? -11.418 2.797 0.579 1.00 95.88 187 PRO A O 1
ATOM 1464 N N . TRP A 1 188 ? -10.948 4.342 2.130 1.00 96.00 188 TRP A N 1
ATOM 1465 C CA . TRP A 1 188 ? -9.493 4.212 2.032 1.00 96.00 188 TRP A CA 1
ATOM 1466 C C . TRP A 1 188 ? -8.982 2.908 2.644 1.00 96.00 188 TRP A C 1
ATOM 1468 O O . TRP A 1 188 ? -8.037 2.306 2.137 1.00 96.00 188 TRP A O 1
ATOM 1478 N N . LEU A 1 189 ? -9.626 2.442 3.716 1.00 95.56 189 LEU A N 1
ATOM 1479 C CA . LEU A 1 189 ? -9.261 1.198 4.390 1.00 95.56 189 LEU A CA 1
ATOM 1480 C C . LEU A 1 189 ? -9.630 -0.050 3.575 1.00 95.56 189 LEU A C 1
ATOM 1482 O O . LEU A 1 189 ? -8.974 -1.078 3.722 1.00 95.56 189 LEU A O 1
ATOM 1486 N N . VAL A 1 190 ? -10.636 0.016 2.700 1.00 95.31 190 VAL A N 1
ATOM 1487 C CA . VAL A 1 190 ? -11.025 -1.107 1.824 1.00 95.31 190 VAL A CA 1
ATOM 1488 C C . VAL A 1 190 ? -10.386 -1.049 0.436 1.00 95.31 190 VAL A C 1
ATOM 1490 O O . VAL A 1 190 ? -10.357 -2.065 -0.263 1.00 95.31 190 VAL A O 1
ATOM 1493 N N . ALA A 1 191 ? -9.837 0.105 0.046 1.00 93.56 191 ALA A N 1
ATOM 1494 C CA . ALA A 1 191 ? -9.272 0.331 -1.280 1.00 93.56 191 ALA A CA 1
ATOM 1495 C C . ALA A 1 191 ? -8.218 -0.713 -1.708 1.00 93.56 191 ALA A C 1
ATOM 1497 O O . ALA A 1 191 ? -8.314 -1.171 -2.848 1.00 93.56 191 ALA A O 1
ATOM 1498 N N . PRO A 1 192 ? -7.278 -1.181 -0.852 1.00 92.69 192 PRO A N 1
ATOM 1499 C CA . PRO A 1 192 ? -6.329 -2.230 -1.244 1.00 92.69 192 PRO A CA 1
ATOM 1500 C C . PRO A 1 192 ? -6.999 -3.534 -1.689 1.00 92.69 192 PRO A C 1
ATOM 1502 O O . PRO A 1 192 ? -6.529 -4.199 -2.610 1.00 92.69 192 PRO A O 1
ATOM 1505 N N . PHE A 1 193 ? -8.111 -3.915 -1.054 1.00 92.56 193 PHE A N 1
ATOM 1506 C CA . PHE A 1 193 ? -8.866 -5.097 -1.463 1.00 92.56 193 PHE A CA 1
ATOM 1507 C C . PHE A 1 193 ? -9.592 -4.855 -2.788 1.00 92.56 193 PHE A C 1
ATOM 1509 O O . PHE A 1 193 ? -9.520 -5.695 -3.685 1.00 92.56 193 PHE A O 1
ATOM 1516 N N . GLN A 1 194 ? -10.231 -3.696 -2.946 1.00 89.44 194 GLN A N 1
ATOM 1517 C CA . GLN A 1 194 ? -10.968 -3.356 -4.165 1.00 89.44 194 GLN A CA 1
ATOM 1518 C C . GLN A 1 194 ? -10.051 -3.248 -5.391 1.00 89.44 194 GLN A C 1
ATOM 1520 O O . GLN A 1 194 ? -10.414 -3.723 -6.463 1.00 89.44 194 GLN A O 1
ATOM 1525 N N . SER A 1 195 ? -8.840 -2.713 -5.226 1.00 85.94 195 SER A N 1
ATOM 1526 C CA . SER A 1 195 ? -7.850 -2.606 -6.302 1.00 85.94 195 SER A CA 1
ATOM 1527 C C . SER A 1 195 ? -7.108 -3.916 -6.589 1.00 85.94 195 SER A C 1
ATOM 1529 O O . SER A 1 195 ? -6.498 -4.050 -7.644 1.00 85.94 195 SER A O 1
ATOM 1531 N N . SER A 1 196 ? -7.169 -4.913 -5.696 1.00 79.00 196 SER A N 1
ATOM 1532 C CA . SER A 1 196 ? -6.461 -6.191 -5.883 1.00 79.00 196 SER A CA 1
ATOM 1533 C C . SER A 1 196 ? -7.015 -7.058 -7.026 1.00 79.00 196 SER A C 1
ATOM 1535 O O . SER A 1 196 ? -6.299 -7.918 -7.545 1.00 79.00 196 SER A O 1
ATOM 1537 N N . GLY A 1 197 ? -8.274 -6.836 -7.427 1.00 63.00 197 GLY A N 1
ATOM 1538 C CA . GLY A 1 197 ? -8.904 -7.505 -8.573 1.00 63.00 197 GLY A CA 1
ATOM 1539 C C . GLY A 1 197 ? -8.426 -6.961 -9.922 1.00 63.00 197 GLY A C 1
ATOM 1540 O O . GLY A 1 197 ? -8.318 -7.711 -10.899 1.00 63.00 197 GLY A O 1
ATOM 1541 N N . ASP A 1 198 ? -8.051 -5.684 -9.955 1.00 59.97 198 ASP A N 1
ATOM 1542 C CA . ASP A 1 198 ? -7.411 -5.062 -11.100 1.00 59.97 198 ASP A CA 1
ATOM 1543 C C . ASP A 1 198 ? -5.944 -5.489 -11.085 1.00 59.97 198 ASP A C 1
ATOM 1545 O O . ASP A 1 198 ? -5.165 -5.127 -10.210 1.00 59.97 198 ASP A O 1
ATOM 1549 N N . LYS A 1 199 ? -5.519 -6.300 -12.060 1.00 55.78 199 LYS A N 1
ATOM 1550 C CA . LYS A 1 199 ? -4.155 -6.875 -12.147 1.00 55.78 199 LYS A CA 1
ATOM 1551 C C . LYS A 1 199 ? -3.014 -5.836 -12.153 1.00 55.78 199 LYS A C 1
ATOM 1553 O O . LYS A 1 199 ? -1.842 -6.212 -12.257 1.00 55.78 199 LYS A O 1
ATOM 1558 N N . GLN A 1 200 ? -3.335 -4.548 -12.080 1.00 60.41 200 GLN A N 1
ATOM 1559 C CA . GLN A 1 200 ? -2.412 -3.438 -11.987 1.00 60.41 200 GLN A CA 1
ATOM 1560 C C . GLN A 1 200 ? -2.462 -2.822 -10.585 1.00 60.41 200 GLN A C 1
ATOM 1562 O O . GLN A 1 200 ? -3.272 -1.963 -10.271 1.00 60.41 200 GLN A O 1
ATOM 1567 N N . TRP A 1 201 ? -1.523 -3.264 -9.759 1.00 67.31 201 TRP A N 1
ATOM 1568 C CA . TRP A 1 201 ? -1.275 -2.715 -8.434 1.00 67.31 201 TRP A CA 1
ATOM 1569 C C . TRP A 1 201 ? -0.944 -1.210 -8.465 1.00 67.31 201 TRP A C 1
ATOM 1571 O O . TRP A 1 201 ? -0.005 -0.810 -9.165 1.00 67.31 201 TRP A O 1
ATOM 1581 N N . ASP A 1 202 ? -1.655 -0.404 -7.668 1.00 78.31 202 ASP A N 1
ATOM 1582 C CA . ASP A 1 202 ? -1.406 1.034 -7.503 1.00 78.31 202 ASP A CA 1
ATOM 1583 C C . ASP A 1 202 ? -0.763 1.353 -6.133 1.00 78.31 202 ASP A C 1
ATOM 1585 O O . ASP A 1 202 ? -1.403 1.222 -5.091 1.00 78.31 202 ASP A O 1
ATOM 1589 N N . PRO A 1 203 ? 0.496 1.830 -6.103 1.00 78.38 203 PRO A N 1
ATOM 1590 C CA . PRO A 1 203 ? 1.175 2.245 -4.875 1.00 78.38 203 PRO A CA 1
ATOM 1591 C C . PRO A 1 203 ? 0.533 3.405 -4.107 1.00 78.38 203 PRO A C 1
ATOM 1593 O O . PRO A 1 203 ? 0.914 3.646 -2.958 1.00 78.38 203 PRO A O 1
ATOM 1596 N N . SER A 1 204 ? -0.328 4.198 -4.748 1.00 85.69 204 SER A N 1
ATOM 1597 C CA . SER A 1 204 ? -1.058 5.276 -4.075 1.00 85.69 204 SER A CA 1
ATOM 1598 C C . SER A 1 204 ? -2.021 4.700 -3.032 1.00 85.69 204 SER A C 1
ATOM 1600 O O . SER A 1 204 ? -1.996 5.131 -1.885 1.00 85.69 204 SER A O 1
ATOM 1602 N N . VAL A 1 205 ? -2.714 3.615 -3.382 1.00 89.44 205 VAL A N 1
ATOM 1603 C CA . VAL A 1 205 ? -3.702 2.932 -2.540 1.00 89.44 205 VAL A CA 1
ATOM 1604 C C . VAL A 1 205 ? -3.096 2.468 -1.214 1.00 89.44 205 VAL A C 1
ATOM 1606 O O . VAL A 1 205 ? -3.638 2.734 -0.145 1.00 89.44 205 VAL A O 1
ATOM 1609 N N . ASP A 1 206 ? -1.916 1.852 -1.259 1.00 89.12 206 ASP A N 1
ATOM 1610 C CA . ASP A 1 206 ? -1.193 1.416 -0.059 1.00 89.12 206 ASP A CA 1
ATOM 1611 C C . ASP A 1 206 ? -0.705 2.573 0.813 1.00 89.12 206 ASP A C 1
ATOM 1613 O O . ASP A 1 206 ? -0.580 2.468 2.035 1.00 89.12 206 ASP A O 1
ATOM 1617 N N . ARG A 1 207 ? -0.333 3.686 0.184 1.00 89.81 207 ARG A N 1
ATOM 1618 C CA . ARG A 1 207 ? 0.096 4.886 0.903 1.00 89.81 207 ARG A CA 1
ATOM 1619 C C . ARG A 1 207 ? -1.081 5.515 1.633 1.00 89.81 207 ARG A C 1
ATOM 1621 O O . ARG A 1 207 ? -0.938 5.826 2.812 1.00 89.81 207 ARG A O 1
ATOM 1628 N N . ASP A 1 208 ? -2.215 5.626 0.957 1.00 93.44 208 ASP A N 1
ATOM 1629 C CA . ASP A 1 208 ? -3.437 6.178 1.522 1.00 93.44 208 ASP A CA 1
ATOM 1630 C C . ASP A 1 208 ? -3.929 5.283 2.663 1.00 93.44 208 ASP A C 1
ATOM 1632 O O . ASP A 1 208 ? -4.155 5.780 3.765 1.00 93.44 208 ASP A O 1
ATOM 1636 N N . PHE A 1 209 ? -3.953 3.955 2.479 1.00 95.12 209 PHE A N 1
ATOM 1637 C CA . PHE A 1 209 ? -4.259 3.021 3.567 1.00 95.12 209 PHE A CA 1
ATOM 1638 C C . PHE A 1 209 ? -3.370 3.270 4.792 1.00 95.12 209 PHE A C 1
ATOM 1640 O O . PHE A 1 209 ? -3.872 3.395 5.907 1.00 95.12 209 PHE A O 1
ATOM 1647 N N . ARG A 1 210 ? -2.045 3.377 4.607 1.00 94.56 210 ARG A N 1
ATOM 1648 C CA . ARG A 1 210 ? -1.108 3.640 5.714 1.00 94.56 210 ARG A CA 1
ATOM 1649 C C . ARG A 1 210 ? -1.395 4.967 6.411 1.00 94.56 210 ARG A C 1
ATOM 1651 O O . ARG A 1 210 ? -1.371 5.022 7.638 1.00 94.56 210 ARG A O 1
ATOM 1658 N N . GLN A 1 211 ? -1.676 6.017 5.646 1.00 94.31 211 GLN A N 1
ATOM 1659 C CA . GLN A 1 211 ? -1.980 7.343 6.173 1.00 94.31 211 GLN A CA 1
ATOM 1660 C C . GLN A 1 211 ? -3.282 7.345 6.983 1.00 94.31 211 GLN A C 1
ATOM 1662 O O . GLN A 1 211 ? -3.281 7.749 8.146 1.00 94.31 211 GLN A O 1
ATOM 1667 N N . TYR A 1 212 ? -4.383 6.875 6.396 1.00 95.00 212 TYR A N 1
ATOM 1668 C CA . TYR A 1 212 ? -5.694 6.863 7.046 1.00 95.00 212 TYR A CA 1
ATOM 1669 C C . TYR A 1 212 ? -5.768 5.837 8.178 1.00 95.00 212 TYR A C 1
ATOM 1671 O O . TYR A 1 212 ? -6.369 6.109 9.218 1.00 95.00 212 TYR A O 1
ATOM 1679 N N . GLY A 1 213 ? -5.116 4.686 8.018 1.00 94.31 213 GLY A N 1
ATOM 1680 C CA . GLY A 1 213 ? -5.002 3.668 9.054 1.00 94.31 213 GLY A CA 1
ATOM 1681 C C . GLY A 1 213 ? -4.205 4.161 10.259 1.00 94.31 213 GLY A C 1
ATOM 1682 O O . GLY A 1 213 ? -4.671 4.052 11.392 1.00 94.31 213 GLY A O 1
ATOM 1683 N N . GLY A 1 214 ? -3.047 4.786 10.021 1.00 93.56 214 GLY A N 1
ATOM 1684 C CA . GLY A 1 214 ? -2.252 5.414 11.076 1.00 93.56 214 GLY A CA 1
ATOM 1685 C C . GLY A 1 214 ? -3.038 6.501 11.809 1.00 93.56 214 GLY A C 1
ATOM 1686 O O . GLY A 1 214 ? -3.154 6.452 13.030 1.00 93.56 214 GLY A O 1
ATOM 1687 N N . ALA A 1 215 ? -3.668 7.419 11.069 1.00 91.88 215 ALA A N 1
ATOM 1688 C CA . ALA A 1 215 ? -4.498 8.474 11.650 1.00 91.88 215 ALA A CA 1
ATOM 1689 C C . ALA A 1 215 ? -5.671 7.920 12.475 1.00 91.88 215 ALA A C 1
ATOM 1691 O O . ALA A 1 215 ? -5.974 8.455 13.537 1.00 91.88 215 ALA A O 1
ATOM 1692 N N . THR A 1 216 ? -6.298 6.828 12.026 1.00 92.06 216 THR A N 1
ATOM 1693 C CA . THR A 1 216 ? -7.380 6.150 12.756 1.00 92.06 216 THR A CA 1
ATOM 1694 C C . THR A 1 216 ? -6.893 5.620 14.104 1.00 92.06 216 THR A C 1
ATOM 1696 O O . THR A 1 216 ? -7.528 5.866 15.130 1.00 92.06 216 THR A O 1
ATOM 1699 N N . LEU A 1 217 ? -5.744 4.937 14.129 1.00 93.19 217 LEU A N 1
ATOM 1700 C CA . LEU A 1 217 ? -5.169 4.427 15.375 1.00 93.19 217 LEU A CA 1
ATOM 1701 C C . LEU A 1 217 ? -4.710 5.557 16.297 1.00 93.19 217 LEU A C 1
ATOM 1703 O O . LEU A 1 217 ? -4.959 5.498 17.496 1.00 93.19 217 LEU A O 1
ATOM 1707 N N . THR A 1 218 ? -4.084 6.606 15.763 1.00 90.81 218 THR A N 1
ATOM 1708 C CA . THR A 1 218 ? -3.678 7.771 16.560 1.00 90.81 218 THR A CA 1
ATOM 1709 C C . THR A 1 218 ? -4.882 8.520 17.122 1.00 90.81 218 THR A C 1
ATOM 1711 O O . THR A 1 218 ? -4.860 8.900 18.283 1.00 90.81 218 THR A O 1
ATOM 1714 N N . ALA A 1 219 ? -5.959 8.705 16.361 1.00 88.62 219 ALA A N 1
ATOM 1715 C CA . ALA A 1 219 ? -7.163 9.353 16.878 1.00 88.62 219 ALA A CA 1
ATOM 1716 C C . ALA A 1 219 ? -7.817 8.538 18.005 1.00 88.62 219 ALA A C 1
ATOM 1718 O O . ALA A 1 219 ? -8.357 9.116 18.945 1.00 88.62 219 ALA A O 1
ATOM 1719 N N . ARG A 1 220 ? -7.753 7.202 17.923 1.00 87.94 220 ARG A N 1
ATOM 1720 C CA . ARG A 1 220 ? -8.355 6.301 18.914 1.00 87.94 220 ARG A CA 1
ATOM 1721 C C . ARG A 1 220 ? -7.495 6.105 20.167 1.00 87.94 220 ARG A C 1
ATOM 1723 O O . ARG A 1 220 ? -8.037 6.060 21.262 1.00 87.94 220 ARG A O 1
ATOM 1730 N N . PHE A 1 221 ? -6.175 6.002 20.012 1.00 89.31 221 PHE A N 1
ATOM 1731 C CA . PHE A 1 221 ? -5.239 5.610 21.079 1.00 89.31 221 PHE A CA 1
ATOM 1732 C C . PHE A 1 221 ? -4.176 6.672 21.408 1.00 89.31 221 PHE A C 1
ATOM 1734 O O . PHE A 1 221 ? -3.311 6.438 22.244 1.00 89.31 221 PHE A O 1
ATOM 1741 N N . GLY A 1 222 ? -4.188 7.821 20.732 1.00 70.38 222 GLY A N 1
ATOM 1742 C CA . GLY A 1 222 ? -3.154 8.859 20.817 1.00 70.38 222 GLY A CA 1
ATOM 1743 C C . GLY A 1 222 ? -3.372 9.927 21.887 1.00 70.38 222 GLY A C 1
ATOM 1744 O O . GLY A 1 222 ? -2.740 10.979 21.808 1.00 70.38 222 GLY A O 1
ATOM 1745 N N . VAL A 1 223 ? -4.227 9.695 22.887 1.00 57.91 223 VAL A N 1
ATOM 1746 C CA . VAL A 1 223 ? -4.202 10.527 24.099 1.00 57.91 223 VAL A CA 1
ATOM 1747 C C . VAL A 1 223 ? -2.982 10.114 24.922 1.00 57.91 223 VAL A C 1
ATOM 1749 O O . VAL A 1 223 ? -2.795 8.935 25.217 1.00 57.91 223 VAL A O 1
ATOM 1752 N N . ALA A 1 224 ? -2.131 11.088 25.251 1.00 40.78 224 ALA A N 1
ATOM 1753 C CA . ALA A 1 224 ? -0.946 10.892 26.076 1.00 40.78 224 ALA A CA 1
ATOM 1754 C C . ALA A 1 224 ? -1.324 10.247 27.416 1.00 40.78 224 ALA A C 1
ATOM 1756 O O . ALA A 1 224 ? -2.204 10.751 28.112 1.00 40.78 224 ALA A O 1
ATOM 1757 N N . VAL A 1 225 ? -0.633 9.168 27.785 1.00 36.16 225 VAL A N 1
ATOM 1758 C CA . VAL A 1 225 ? -0.601 8.693 29.172 1.00 36.16 225 VAL A CA 1
ATOM 1759 C C . VAL A 1 225 ? 0.034 9.824 29.989 1.00 36.16 225 VAL A C 1
ATOM 1761 O O . VAL A 1 225 ? 1.194 10.154 29.719 1.00 36.16 225 VAL A O 1
ATOM 1764 N N . PRO A 1 226 ? -0.687 10.488 30.914 1.00 33.72 226 PRO A N 1
ATOM 1765 C CA . PRO A 1 226 ? -0.027 11.384 31.845 1.00 33.72 226 PRO A CA 1
ATOM 1766 C C . PRO A 1 226 ? 0.926 10.537 32.694 1.00 33.72 226 PRO A C 1
ATOM 1768 O O . PRO A 1 226 ? 0.535 9.481 33.195 1.00 33.72 226 PRO A O 1
ATOM 1771 N N . ALA A 1 227 ? 2.182 10.979 32.759 1.00 35.59 227 ALA A N 1
ATOM 1772 C CA . ALA A 1 227 ? 3.197 10.422 33.648 1.00 35.59 227 ALA A CA 1
ATOM 1773 C C . ALA A 1 227 ? 2.772 10.521 35.119 1.00 35.59 227 ALA A C 1
ATOM 1775 O O . ALA A 1 227 ? 2.063 11.498 35.460 1.00 35.59 227 ALA A O 1
#

Sequence (227 aa):
MGRSGWWDSYLAGTLVVLAPTLLVVGAFAWTTRKERLQLRPSDVVLGYGVGLVISLLLVFVVDPQTSFGHAACTMTLNVIAVGIMVPRSYFRTRRWRREDADGRRSARAAIPPAAREHFASDDFQRELAGITEAYPPTPETASDVIAYWVFRALDSGEYVEWSRLIFYATAVKGWCVATPTLSGTIPWLVAPFQSSGDKQWDPSVDRDFRQYGGATLTARFGVAVPA

Organism: NCBI:txid2591848

Radius of gyration: 28.01 Å; chains: 1; bounding box: 54×27×95 Å

Secondary structure (DSSP, 8-state):
--THHHHHHHHHHHHHHHHHHHHHHHHHHHHTTTS-----HHHHHHHHHHHHHHHHHHHHHS-TTSHHHHHHHHHHHHHHHHHHHHHHHHHHHHHHHHHHHHHHHHHHHTS-HHHHHHHHSHHHHHHHHH--SSSPPPHHHHHHHHHHHHHHHHHH--HHHHHHHHHIIIIIS-PPPS-HHHHHHHHHHHHHHHHTTSSS--HHHHHHHHHHHHHHHHHHH-S----

pLDDT: mean 82.43, std 13.27, range [33.72, 97.38]

Foldseek 3Di:
DDPVVLVVLLVVLVCVQVVVLCVVVVVLCVVCVVQPQDQDVVLQCVQLVVLLVVLVVLCVVDPCVDPVNVSVSVSSSSCSSCVRRSVVSVVVSVVVVVVLVVLLVVLLVLQDPQLVVVLPDPVLVVLVVPDDPVHHDDLDNLLNVLLSLLNVCSNVVVQQVSLVVLCCVCVVVVRHHPDPLSVVLNCLSNQSNVCVVVVDDDPVSSNSSSVSSSVSSCVVRVDDDDD